Protein AF-A0A6B3IDE9-F1 (afdb_monomer_lite)

Sequence (280 aa):
SKLLLEDFPALPVETRRQICEGLAVLLEAYFTDGLRDATGVKRRVRFGLAQRGAVDELTRAIADETEHGAPPFLLEGDRAFAPYPGFRDAGVGLDDHWYEARETVAGRLAAGTKLESAAWEQNGEDLGLALKLRIGVTGDTSSAVVALAQGAMPKTADKAGARKLPKDALRPKAVGEFTREPAEDGEGTLLSARIPVEPVRAKRGVRVYVDVAGTTYEIPVRTEGLPMPLARRWGRTIPHRVAASPNPKGRLVITTAPLWEPKLGVGARLRRTLSRSKRK

Radius of gyration: 24.74 Å; chains: 1; bounding box: 58×34×86 Å

Foldseek 3Di:
DCCLAQCLLVDDPVVLLVVLVVLLVVCVVPVDPVNLLVDFLLVLLLSLCSNLSVSVLSSQLRVVCVVPNFAFWEDDPLWTFRPRRPQPPVSSPDDRSSGTGNDDCLLVFQVQKAWPDWEWDDDAQWIWIKTKIFTSYDHPFVQKAKDFAADDDDPCCQPSQKDWDDLPDDDDPRAFDWDWAQDPVNRGIIIIGIHIDDQDFGKTFIWIWTRHNNIIMIHFYACVPPDWYDWDWHDDPFIKIWGWDADPSRGTMIGIDGPDDDPPPPVNVVVVVVVVVVPD

Structure (mmCIF, N/CA/C/O backbone):
data_AF-A0A6B3IDE9-F1
#
_entry.id   AF-A0A6B3IDE9-F1
#
loop_
_atom_site.group_PDB
_atom_site.id
_atom_site.type_symbol
_atom_site.label_atom_id
_atom_site.label_alt_id
_atom_site.label_comp_id
_atom_site.label_asym_id
_atom_site.label_entity_id
_atom_site.label_seq_id
_atom_site.pdbx_PDB_ins_code
_atom_site.Cartn_x
_atom_site.Cartn_y
_atom_site.Cartn_z
_atom_site.occupancy
_atom_site.B_iso_or_equiv
_atom_site.auth_seq_id
_atom_site.auth_comp_id
_atom_site.auth_asym_id
_atom_site.auth_atom_id
_atom_site.pdbx_PDB_model_num
ATOM 1 N N . SER A 1 1 ? -19.233 11.968 9.516 1.00 50.12 1 SER A N 1
ATOM 2 C CA . SER A 1 1 ? -19.093 12.602 10.835 1.00 50.12 1 SER A CA 1
ATOM 3 C C . SER A 1 1 ? -17.775 13.354 10.875 1.00 50.12 1 SER A C 1
ATOM 5 O O . SER A 1 1 ? -16.756 12.751 10.558 1.00 50.12 1 SER A O 1
ATOM 7 N N . LYS A 1 2 ? -17.816 14.660 11.168 1.00 56.25 2 LYS A N 1
ATOM 8 C CA . LYS A 1 2 ? -16.636 15.534 11.302 1.00 56.25 2 LYS A CA 1
ATOM 9 C C . LYS A 1 2 ? -15.950 15.394 12.675 1.00 56.25 2 LYS A C 1
ATOM 11 O O . LYS A 1 2 ? -14.842 15.870 12.838 1.00 56.25 2 LYS A O 1
ATOM 16 N N . LEU A 1 3 ? -16.607 14.717 13.624 1.00 55.12 3 LEU A N 1
ATOM 17 C CA . LEU A 1 3 ? -16.226 14.672 15.041 1.00 55.12 3 LEU A CA 1
ATOM 18 C C . LEU A 1 3 ? -15.168 13.614 15.386 1.00 55.12 3 LEU A C 1
ATOM 20 O O . LEU A 1 3 ? -14.505 13.752 16.398 1.00 55.12 3 LEU A O 1
ATOM 24 N N . LEU A 1 4 ? -14.985 12.582 14.554 1.00 68.69 4 LEU A N 1
ATOM 25 C CA . LEU A 1 4 ? -13.931 11.560 14.717 1.00 68.69 4 LEU A CA 1
ATOM 26 C C . LEU A 1 4 ? -12.799 11.756 13.697 1.00 68.69 4 LEU A C 1
ATOM 28 O O . LEU A 1 4 ? -12.312 10.802 13.076 1.00 68.69 4 LEU A O 1
ATOM 32 N N . LEU A 1 5 ? -12.490 13.021 13.426 1.00 73.75 5 LEU A N 1
ATOM 33 C CA . LEU A 1 5 ? -11.438 13.456 12.512 1.00 73.75 5 LEU A CA 1
ATOM 34 C C . LEU A 1 5 ? -10.272 14.044 13.322 1.00 73.75 5 LEU A C 1
ATOM 36 O O . LEU A 1 5 ? -10.134 13.738 14.500 1.00 73.75 5 LEU A O 1
ATOM 40 N N . GLU A 1 6 ? -9.432 14.841 12.676 1.00 78.44 6 GLU A N 1
ATOM 41 C CA . GLU A 1 6 ? -8.124 15.298 13.165 1.00 78.44 6 GLU A CA 1
ATOM 42 C C . GLU A 1 6 ? -8.178 16.085 14.485 1.00 78.44 6 GLU A C 1
ATOM 44 O O . GLU A 1 6 ? -7.242 15.996 15.270 1.00 78.44 6 GLU A O 1
ATOM 49 N N . ASP A 1 7 ? -9.282 16.777 14.782 1.00 85.62 7 ASP A N 1
ATOM 50 C CA . ASP A 1 7 ? -9.389 17.619 15.985 1.00 85.62 7 ASP A CA 1
ATOM 51 C C . ASP A 1 7 ? -9.737 16.837 17.260 1.00 85.62 7 ASP A C 1
ATOM 53 O O . ASP A 1 7 ? -9.583 17.353 18.366 1.00 85.62 7 ASP A O 1
ATOM 57 N N . PHE A 1 8 ? -10.230 15.598 17.139 1.00 89.56 8 PHE A N 1
ATOM 58 C CA . PHE A 1 8 ? -10.700 14.829 18.297 1.00 89.56 8 PHE A CA 1
ATOM 59 C C . PHE A 1 8 ? -9.620 14.653 19.378 1.00 89.56 8 PHE A C 1
ATOM 61 O O . PHE A 1 8 ? -9.932 14.914 20.540 1.00 89.56 8 PHE A O 1
ATOM 68 N N . PRO A 1 9 ? -8.359 14.289 19.051 1.00 91.19 9 PRO A N 1
ATOM 69 C CA . PRO A 1 9 ? -7.284 14.186 20.038 1.00 91.19 9 PRO A CA 1
ATOM 70 C C . PRO A 1 9 ? -6.988 15.482 20.801 1.00 91.19 9 PRO A C 1
ATOM 72 O O . PRO A 1 9 ? -6.506 15.411 21.927 1.00 91.19 9 PRO A O 1
ATOM 75 N N . ALA A 1 10 ? -7.283 16.648 20.217 1.00 91.31 10 ALA A N 1
ATOM 76 C CA . ALA A 1 10 ? -7.036 17.949 20.837 1.00 91.31 10 ALA A CA 1
ATOM 77 C C . ALA A 1 10 ? -8.120 18.357 21.854 1.00 91.31 10 ALA A C 1
ATOM 79 O O . ALA A 1 10 ? -7.953 19.340 22.578 1.00 91.31 10 ALA A O 1
ATOM 80 N N . LEU A 1 11 ? -9.238 17.627 21.922 1.00 92.31 11 LEU A N 1
ATOM 81 C CA . LEU A 1 11 ? -10.320 17.918 22.857 1.00 92.31 11 LEU A CA 1
ATOM 82 C C . LEU A 1 11 ? -9.969 17.482 24.293 1.00 92.31 11 LEU A C 1
ATOM 84 O O . LEU A 1 11 ? -9.305 16.457 24.492 1.00 92.31 11 LEU A O 1
ATOM 88 N N . PRO A 1 12 ? -10.490 18.184 25.320 1.00 94.56 12 PRO A N 1
ATOM 89 C CA . PRO A 1 12 ? -10.386 17.737 26.705 1.00 94.56 12 PRO A CA 1
ATOM 90 C C . PRO A 1 12 ? -10.898 16.302 26.880 1.00 94.56 12 PRO A C 1
ATOM 92 O O . PRO A 1 12 ? -11.842 15.878 26.211 1.00 94.56 12 PRO A O 1
ATOM 95 N N . VAL A 1 13 ? -10.285 15.543 27.793 1.00 93.69 13 VAL A N 1
ATOM 96 C CA . VAL A 1 13 ? -10.613 14.121 28.007 1.00 93.69 13 VAL A CA 1
ATOM 97 C C . VAL A 1 13 ? -12.094 13.894 28.323 1.00 93.69 13 VAL A C 1
ATOM 99 O O . VAL A 1 13 ? -12.706 13.006 27.733 1.00 93.69 13 VAL A O 1
ATOM 102 N N . GLU A 1 14 ? -12.700 14.741 29.157 1.00 95.12 14 GLU A N 1
ATOM 103 C CA . GLU A 1 14 ? -14.126 14.626 29.485 1.00 95.12 14 GLU A CA 1
ATOM 104 C C . GLU A 1 14 ? -15.017 14.893 28.267 1.00 95.12 14 GLU A C 1
ATOM 106 O O . GLU A 1 14 ? -15.986 14.176 28.034 1.00 95.12 14 GLU A O 1
ATOM 111 N N . THR A 1 15 ? -14.648 15.859 27.421 1.00 95.00 15 THR A N 1
ATOM 112 C CA . THR A 1 15 ? -15.358 16.126 26.165 1.00 95.00 15 THR A CA 1
ATOM 113 C C . THR A 1 15 ? -15.271 14.930 25.217 1.00 95.00 15 THR A C 1
ATOM 115 O O . THR A 1 15 ? -16.269 14.551 24.606 1.00 95.00 15 THR A O 1
ATOM 118 N N . ARG A 1 16 ? -14.094 14.297 25.101 1.00 95.12 16 ARG A N 1
ATOM 119 C CA . ARG A 1 16 ? -13.921 13.085 24.284 1.00 95.12 16 ARG A CA 1
ATOM 120 C C . ARG A 1 16 ? -14.801 11.938 24.782 1.00 95.12 16 ARG A C 1
ATOM 122 O O . ARG A 1 16 ? -15.443 11.286 23.962 1.00 95.12 16 ARG A O 1
ATOM 129 N N . ARG A 1 17 ? -14.881 11.732 26.103 1.00 96.00 17 ARG A N 1
ATOM 130 C CA . ARG A 1 17 ? -15.767 10.728 26.722 1.00 96.00 17 ARG A CA 1
ATOM 131 C C . ARG A 1 17 ? -17.235 10.989 26.402 1.00 96.00 17 ARG A C 1
ATOM 133 O O . ARG A 1 17 ? -17.888 10.101 25.867 1.00 96.00 17 ARG A O 1
ATOM 140 N N . GLN A 1 18 ? -17.712 12.217 26.609 1.00 95.75 18 GLN A N 1
ATOM 141 C CA . GLN A 1 18 ? -19.094 12.603 26.294 1.00 95.75 18 GLN A CA 1
ATOM 142 C C . GLN A 1 18 ? -19.440 12.381 24.814 1.00 95.75 18 GLN A C 1
ATOM 144 O O . GLN A 1 18 ? -20.535 11.927 24.482 1.00 95.75 18 GLN A O 1
ATOM 149 N N . ILE A 1 19 ? -18.501 12.670 23.906 1.00 94.38 19 ILE A N 1
ATOM 150 C CA . ILE A 1 19 ? -18.676 12.393 22.476 1.00 94.38 19 ILE A CA 1
ATOM 151 C C . ILE A 1 19 ? -18.791 10.887 22.221 1.00 94.38 19 ILE A C 1
ATOM 153 O O . ILE A 1 19 ? -19.672 10.477 21.466 1.00 94.38 19 ILE A O 1
ATOM 157 N N . CYS A 1 20 ? -17.930 10.063 22.826 1.00 95.69 20 CYS A N 1
ATOM 158 C CA . CYS A 1 20 ? -18.000 8.608 22.684 1.00 95.69 20 CYS A CA 1
ATOM 159 C C . CYS A 1 20 ? -19.313 8.041 23.229 1.00 95.69 20 CYS A C 1
ATOM 161 O O . CYS A 1 20 ? -19.946 7.251 22.538 1.00 95.69 20 CYS A O 1
ATOM 163 N N . GLU A 1 21 ? -19.768 8.492 24.398 1.00 95.75 21 GLU A N 1
ATOM 164 C CA . GLU A 1 21 ? -21.053 8.094 24.986 1.00 95.75 21 GLU A CA 1
ATOM 165 C C . GLU A 1 21 ? -22.228 8.448 24.065 1.00 95.75 21 GLU A C 1
ATOM 167 O O . GLU A 1 21 ? -23.051 7.591 23.736 1.00 95.75 21 GLU A O 1
ATOM 172 N N . GLY A 1 22 ? -22.277 9.688 23.567 1.00 94.75 22 GLY A N 1
ATOM 173 C CA . GLY A 1 22 ? -23.317 10.115 22.629 1.00 94.75 22 GLY A CA 1
ATOM 174 C C . GLY A 1 22 ? -23.286 9.334 21.311 1.00 94.75 22 GLY A C 1
ATOM 175 O O . GLY A 1 22 ? -24.331 8.968 20.773 1.00 94.75 22 GLY A O 1
ATOM 176 N N . LEU A 1 23 ? -22.092 9.034 20.791 1.00 94.44 23 LEU A N 1
ATOM 177 C CA . LEU A 1 23 ? -21.935 8.197 19.603 1.00 94.44 23 LEU A CA 1
ATOM 178 C C . LEU A 1 23 ? -22.350 6.750 19.859 1.00 94.44 23 LEU A C 1
ATOM 180 O O . LEU A 1 23 ? -22.985 6.172 18.985 1.00 94.44 23 LEU A O 1
ATOM 184 N N . ALA A 1 24 ? -22.039 6.178 21.022 1.00 95.12 24 ALA A N 1
ATOM 185 C CA . ALA A 1 24 ? -22.422 4.816 21.373 1.00 95.12 24 ALA A CA 1
ATOM 186 C C . ALA A 1 24 ? -23.946 4.644 21.314 1.00 95.12 24 ALA A C 1
ATOM 188 O O . ALA A 1 24 ? -24.425 3.709 20.679 1.00 95.12 24 ALA A O 1
ATOM 189 N N . VAL A 1 25 ? -24.705 5.606 21.855 1.00 96.06 25 VAL A N 1
ATOM 190 C CA . VAL A 1 25 ? -26.178 5.615 21.780 1.00 96.06 25 VAL A CA 1
ATOM 191 C C . VAL A 1 25 ? -26.673 5.625 20.329 1.00 96.06 25 VAL A C 1
ATOM 193 O O . VAL A 1 25 ? -27.586 4.883 19.971 1.00 96.06 25 VAL A O 1
ATOM 196 N N . LEU A 1 26 ? -26.067 6.447 19.467 1.00 95.38 26 LEU A N 1
ATOM 197 C CA . LEU A 1 26 ? -26.452 6.523 18.054 1.00 95.38 26 LEU A CA 1
ATOM 198 C C . LEU A 1 26 ? -26.070 5.263 17.272 1.00 95.38 26 LEU A C 1
ATOM 200 O O . LEU A 1 26 ? -26.818 4.830 16.396 1.00 95.38 26 LEU A O 1
ATOM 204 N N . LEU A 1 27 ? -24.900 4.695 17.553 1.00 94.75 27 LEU A N 1
ATOM 205 C CA . LEU A 1 27 ? -24.421 3.491 16.889 1.00 94.75 27 LEU A CA 1
ATOM 206 C C . LEU A 1 27 ? -25.282 2.287 17.275 1.00 94.75 27 LEU A C 1
ATOM 208 O O . LEU A 1 27 ? -25.688 1.547 16.387 1.00 94.75 27 LEU A O 1
ATOM 212 N N . GLU A 1 28 ? -25.645 2.154 18.548 1.00 93.88 28 GLU A N 1
ATOM 213 C CA . GLU A 1 28 ? -26.543 1.094 19.013 1.00 93.88 28 GLU A CA 1
ATOM 214 C C . GLU A 1 28 ? -27.921 1.176 18.342 1.00 93.88 28 GLU A C 1
ATOM 216 O O . GLU A 1 28 ? -28.469 0.173 17.892 1.00 93.88 28 GLU A O 1
ATOM 221 N N . ALA A 1 29 ? -28.470 2.386 18.206 1.00 95.06 29 ALA A N 1
ATOM 222 C CA . ALA A 1 29 ? -29.798 2.576 17.630 1.00 95.06 29 ALA A CA 1
ATOM 223 C C . ALA A 1 29 ? -29.845 2.404 16.100 1.00 95.06 29 ALA A C 1
ATOM 225 O O . ALA A 1 29 ? -30.877 2.000 15.562 1.00 95.06 29 ALA A O 1
ATOM 226 N N . TYR A 1 30 ? -28.766 2.744 15.382 1.00 94.19 30 TYR A N 1
ATOM 227 C CA . TYR A 1 30 ? -28.828 2.916 13.924 1.00 94.19 30 TYR A CA 1
ATOM 228 C C . TYR A 1 30 ? -27.737 2.199 13.128 1.00 94.19 30 TYR A C 1
ATOM 230 O O . TYR A 1 30 ? -27.894 2.035 11.917 1.00 94.19 30 TYR A O 1
ATOM 238 N N . PHE A 1 31 ? -26.629 1.774 13.736 1.00 94.38 31 PHE A N 1
ATOM 239 C CA . PHE A 1 31 ? -25.488 1.214 13.010 1.00 94.38 31 PHE A CA 1
ATOM 240 C C . PHE A 1 31 ? -25.598 -0.302 12.840 1.00 94.38 31 PHE A C 1
ATOM 242 O O . PHE A 1 31 ? -24.847 -1.086 13.412 1.00 94.38 31 PHE A O 1
ATOM 249 N N . THR A 1 32 ? -26.556 -0.697 12.003 1.00 93.56 32 THR A N 1
ATOM 250 C CA . THR A 1 32 ? -26.811 -2.099 11.640 1.00 93.56 32 THR A CA 1
ATOM 251 C C . THR A 1 32 ? -25.598 -2.783 11.002 1.00 93.56 32 THR A C 1
ATOM 253 O O . THR A 1 32 ? -24.733 -2.127 10.416 1.00 93.56 32 THR A O 1
ATOM 256 N N . ASP A 1 33 ? -25.579 -4.118 11.014 1.00 90.81 33 ASP A N 1
ATOM 257 C CA . ASP A 1 33 ? -24.520 -4.924 10.390 1.00 90.81 33 ASP A CA 1
ATOM 258 C C . ASP A 1 33 ? -24.291 -4.568 8.911 1.00 90.81 33 ASP A C 1
ATOM 260 O O . ASP A 1 33 ? -23.153 -4.414 8.473 1.00 90.81 33 ASP A O 1
ATOM 264 N N . GLY A 1 34 ? -25.364 -4.342 8.144 1.00 90.75 34 GLY A N 1
ATOM 265 C CA . GLY A 1 34 ? -25.255 -3.941 6.738 1.00 90.75 34 GLY A CA 1
ATOM 266 C C . GLY A 1 34 ? -24.588 -2.572 6.554 1.00 90.75 34 GLY A C 1
ATOM 267 O O . GLY A 1 34 ? -23.769 -2.391 5.649 1.00 90.75 34 GLY A O 1
ATOM 268 N N . LEU A 1 35 ? -24.884 -1.608 7.435 1.00 92.44 35 LEU A N 1
ATOM 269 C CA . LEU A 1 35 ? -24.212 -0.304 7.435 1.00 92.44 35 LEU A CA 1
ATOM 270 C C . LEU A 1 35 ? -22.755 -0.425 7.881 1.00 92.44 35 LEU A C 1
ATOM 272 O O . LEU A 1 35 ? -21.883 0.239 7.311 1.00 92.44 35 LEU A O 1
ATOM 276 N N . ARG A 1 36 ? -22.475 -1.287 8.860 1.00 91.44 36 ARG A N 1
ATOM 277 C CA . ARG A 1 36 ? -21.120 -1.587 9.320 1.00 91.44 36 ARG A CA 1
ATOM 278 C C . ARG A 1 36 ? -20.263 -2.171 8.203 1.00 91.44 36 ARG A C 1
ATOM 280 O O . ARG A 1 36 ? -19.132 -1.723 8.008 1.00 91.44 36 ARG A O 1
ATOM 287 N N . ASP A 1 37 ? -20.807 -3.090 7.422 1.00 88.69 37 ASP A N 1
ATOM 288 C CA . ASP A 1 37 ? -20.084 -3.768 6.344 1.00 88.69 37 ASP A CA 1
ATOM 289 C C . ASP A 1 37 ? -19.849 -2.856 5.135 1.00 88.69 37 ASP A C 1
ATOM 291 O O . ASP A 1 37 ? -18.782 -2.900 4.520 1.00 88.69 37 ASP A O 1
ATOM 295 N N . ALA A 1 38 ? -20.799 -1.965 4.838 1.00 90.12 38 ALA A N 1
ATOM 296 C CA . ALA A 1 38 ? -20.648 -0.941 3.805 1.00 90.12 38 ALA A CA 1
ATOM 297 C C . ALA A 1 38 ? -19.718 0.217 4.224 1.00 90.12 38 ALA A C 1
ATOM 299 O O . ALA A 1 38 ? -19.262 0.998 3.383 1.00 90.12 38 ALA A O 1
ATOM 300 N N . THR A 1 39 ? -19.432 0.353 5.521 1.00 92.56 39 THR A N 1
ATOM 301 C CA . THR A 1 39 ? -18.544 1.389 6.049 1.00 92.56 39 THR A CA 1
ATOM 302 C C . THR A 1 39 ? -17.088 0.964 5.890 1.00 92.56 39 THR A C 1
ATOM 304 O O . THR A 1 39 ? -16.697 -0.116 6.310 1.00 92.56 39 THR A O 1
ATOM 307 N N . GLY A 1 40 ? -16.246 1.821 5.309 1.00 92.50 40 GLY A N 1
ATOM 308 C CA . GLY A 1 40 ? -14.812 1.528 5.193 1.00 92.50 40 GLY A CA 1
ATOM 309 C C . GLY A 1 40 ? -14.134 1.340 6.556 1.00 92.50 40 GLY A C 1
ATOM 310 O O . GLY A 1 40 ? -14.508 1.995 7.538 1.00 92.50 40 GLY A O 1
ATOM 311 N N . VAL A 1 41 ? -13.102 0.496 6.597 1.00 95.25 41 VAL A N 1
ATOM 312 C CA . VAL A 1 41 ? -12.449 -0.006 7.815 1.00 95.25 41 VAL A CA 1
ATOM 313 C C . VAL A 1 41 ? -12.041 1.107 8.776 1.00 95.25 41 VAL A C 1
ATOM 315 O O . VAL A 1 41 ? -12.334 1.032 9.963 1.00 95.25 41 VAL A O 1
ATOM 318 N N . LYS A 1 42 ? -11.487 2.213 8.261 1.00 93.81 42 LYS A N 1
ATOM 319 C CA . LYS A 1 42 ? -11.098 3.388 9.062 1.00 93.81 42 LYS A CA 1
ATOM 320 C C . LYS A 1 42 ? -12.246 3.901 9.934 1.00 93.81 42 LYS A C 1
ATOM 322 O O . LYS A 1 42 ? -12.074 4.158 11.120 1.00 93.81 42 LYS A O 1
ATOM 327 N N . ARG A 1 43 ? -13.420 4.116 9.333 1.00 94.00 43 ARG A N 1
ATOM 328 C CA . ARG A 1 43 ? -14.578 4.666 10.055 1.00 94.00 43 ARG A CA 1
ATOM 329 C C . ARG A 1 43 ? -15.202 3.613 10.952 1.00 94.00 43 ARG A C 1
ATOM 331 O O . ARG A 1 43 ? -15.578 3.945 12.068 1.00 94.00 43 ARG A O 1
ATOM 338 N N . ARG A 1 44 ? -15.279 2.371 10.468 1.00 95.69 44 ARG A N 1
ATOM 339 C CA . ARG A 1 44 ? -15.818 1.250 11.231 1.00 95.69 44 ARG A CA 1
ATOM 340 C C . ARG A 1 44 ? -15.044 1.065 12.534 1.00 95.69 44 ARG A C 1
ATOM 342 O O . ARG A 1 44 ? -15.670 1.110 13.582 1.00 95.69 44 ARG A O 1
ATOM 349 N N . VAL A 1 45 ? -13.714 0.975 12.487 1.00 96.25 45 VAL A N 1
ATOM 350 C CA . VAL A 1 45 ? -12.882 0.863 13.696 1.00 96.25 45 VAL A CA 1
ATOM 351 C C . VAL A 1 45 ? -13.137 2.026 14.651 1.00 96.25 45 VAL A C 1
ATOM 353 O O . VAL A 1 45 ? -13.422 1.797 15.819 1.00 96.25 45 VAL A O 1
ATOM 356 N N . ARG A 1 46 ? -13.122 3.275 14.166 1.00 96.38 46 ARG A N 1
ATOM 357 C CA . ARG A 1 46 ? -13.374 4.446 15.026 1.00 96.38 46 ARG A CA 1
ATOM 358 C C . ARG A 1 46 ? -14.748 4.412 15.697 1.00 96.38 46 ARG A C 1
ATOM 360 O O . ARG A 1 46 ? -14.865 4.817 16.847 1.00 96.38 46 ARG A O 1
ATOM 367 N N . PHE A 1 47 ? -15.773 3.930 14.997 1.00 95.75 47 PHE A N 1
ATOM 368 C CA . PHE A 1 47 ? -17.100 3.728 15.577 1.00 95.75 47 PHE A CA 1
ATOM 369 C C . PHE A 1 47 ? -17.110 2.609 16.614 1.00 95.75 47 PHE A C 1
ATOM 371 O O . PHE A 1 47 ? -17.660 2.819 17.687 1.00 95.75 47 PHE A O 1
ATOM 378 N N . GLY A 1 48 ? -16.456 1.478 16.347 1.00 95.81 48 GLY A N 1
ATOM 379 C CA . GLY A 1 48 ? -16.321 0.400 17.327 1.00 95.81 48 GLY A CA 1
ATOM 380 C C . GLY A 1 48 ? -15.614 0.869 18.600 1.00 95.81 48 GLY A C 1
ATOM 381 O O . GLY A 1 48 ? -16.102 0.626 19.700 1.00 95.81 48 GLY A O 1
ATOM 382 N N . LEU A 1 49 ? -14.508 1.609 18.464 1.00 96.81 49 LEU A N 1
ATOM 383 C CA . LEU A 1 49 ? -13.760 2.147 19.605 1.00 96.81 49 LEU A CA 1
ATOM 384 C C . LEU A 1 49 ? -14.606 3.141 20.411 1.00 96.81 49 LEU A C 1
ATOM 386 O O . LEU A 1 49 ? -14.656 3.056 21.635 1.00 96.81 49 LEU A O 1
ATOM 390 N N . ALA A 1 50 ? -15.334 4.035 19.732 1.00 95.75 50 ALA A N 1
ATOM 391 C CA . ALA A 1 50 ? -16.267 4.948 20.390 1.00 95.75 50 ALA A CA 1
ATOM 392 C C . ALA A 1 50 ? -17.396 4.195 21.118 1.00 95.75 50 ALA A C 1
ATOM 394 O O . ALA A 1 50 ? -17.684 4.507 22.269 1.00 95.75 50 ALA A O 1
ATOM 395 N N . GLN A 1 51 ? -17.989 3.176 20.483 1.00 95.00 51 GLN A N 1
ATOM 396 C CA . GLN A 1 51 ? -19.060 2.356 21.061 1.00 95.00 51 GLN A CA 1
ATOM 397 C C . GLN A 1 51 ? -18.600 1.603 22.316 1.00 95.00 51 GLN A C 1
ATOM 399 O O . GLN A 1 51 ? -19.367 1.464 23.263 1.00 95.00 51 GLN A O 1
ATOM 404 N N . ARG A 1 52 ? -17.344 1.141 22.346 1.00 95.62 52 ARG A N 1
ATOM 405 C CA . ARG A 1 52 ? -16.738 0.473 23.509 1.00 95.62 52 ARG A CA 1
ATOM 406 C C . ARG A 1 52 ? -16.256 1.434 24.598 1.00 95.62 52 ARG A C 1
ATOM 408 O O . ARG A 1 52 ? -15.793 0.972 25.633 1.00 95.62 52 ARG A O 1
ATOM 415 N N . GLY A 1 53 ? -16.328 2.748 24.379 1.00 94.88 53 GLY A N 1
ATOM 416 C CA . GLY A 1 53 ? -15.747 3.730 25.298 1.00 94.88 53 GLY A CA 1
ATOM 417 C C . GLY A 1 53 ? -14.212 3.699 25.340 1.00 94.88 53 GLY A C 1
ATOM 418 O O . GLY A 1 53 ? -13.618 4.246 26.266 1.00 94.88 53 GLY A O 1
ATOM 419 N N . ALA A 1 54 ? -13.562 3.103 24.335 1.00 96.38 54 ALA A N 1
ATOM 420 C CA . ALA A 1 54 ? -12.108 2.993 24.201 1.00 96.38 54 ALA A CA 1
ATOM 421 C C . ALA A 1 54 ? -11.505 4.322 23.698 1.00 96.38 54 ALA A C 1
ATOM 423 O O . ALA A 1 54 ? -11.060 4.456 22.553 1.00 96.38 54 ALA A O 1
ATOM 424 N N . VAL A 1 55 ? -11.593 5.363 24.535 1.00 96.25 55 VAL A N 1
ATOM 425 C CA . VAL A 1 55 ? -11.237 6.753 24.188 1.00 96.25 55 VAL A CA 1
ATOM 426 C C . VAL A 1 55 ? -9.749 6.903 23.871 1.00 96.25 55 VAL A C 1
ATOM 428 O O . VAL A 1 55 ? -9.392 7.653 22.955 1.00 96.25 55 VAL A O 1
ATOM 431 N N . ASP A 1 56 ? -8.887 6.193 24.593 1.00 96.12 56 ASP A N 1
ATOM 432 C CA . ASP A 1 56 ? -7.438 6.285 24.420 1.00 96.12 56 ASP A CA 1
ATOM 433 C C . ASP A 1 56 ? -7.003 5.624 23.106 1.00 96.12 56 ASP A C 1
ATOM 435 O O . ASP A 1 56 ? -6.262 6.220 22.324 1.00 96.12 56 ASP A O 1
ATOM 439 N N . GLU A 1 57 ? -7.538 4.448 22.784 1.00 97.44 57 GLU A N 1
ATOM 440 C CA . GLU A 1 57 ? -7.327 3.760 21.507 1.00 97.44 57 GLU A CA 1
ATOM 441 C C . GLU A 1 57 ? -7.859 4.580 20.339 1.00 97.44 57 GLU A C 1
ATOM 443 O O . GLU A 1 57 ? -7.186 4.702 19.320 1.00 97.44 57 GLU A O 1
ATOM 448 N N . LEU A 1 58 ? -9.048 5.174 20.475 1.00 96.94 58 LEU A N 1
ATOM 449 C CA . LEU A 1 58 ? -9.617 6.041 19.445 1.00 96.94 58 LEU A CA 1
ATOM 450 C C . LEU A 1 58 ? -8.735 7.268 19.200 1.00 96.94 58 LEU A C 1
ATOM 452 O O . LEU A 1 58 ? -8.519 7.656 18.052 1.00 96.94 58 LEU A O 1
ATOM 456 N N . THR A 1 59 ? -8.216 7.861 20.274 1.00 96.44 59 THR A N 1
ATOM 457 C CA . THR A 1 59 ? -7.291 8.993 20.200 1.00 96.44 59 THR A CA 1
ATOM 458 C C . THR A 1 59 ? -6.018 8.596 19.463 1.00 96.44 59 THR A C 1
ATOM 460 O O . THR A 1 59 ? -5.661 9.268 18.496 1.00 96.44 59 THR A O 1
ATOM 463 N N . ARG A 1 60 ? -5.382 7.485 19.860 1.00 96.12 60 ARG A N 1
ATOM 464 C CA . ARG A 1 60 ? -4.190 6.945 19.189 1.00 96.12 60 ARG A CA 1
ATOM 465 C C . ARG A 1 60 ? -4.468 6.632 17.721 1.00 96.12 60 ARG A C 1
ATOM 467 O O . ARG A 1 60 ? -3.773 7.117 16.847 1.00 96.12 60 ARG A O 1
ATOM 474 N N . ALA A 1 61 ? -5.578 5.963 17.413 1.00 95.81 61 ALA A N 1
ATOM 475 C CA . ALA A 1 61 ? -5.950 5.613 16.040 1.00 95.81 61 ALA A CA 1
ATOM 476 C C . ALA A 1 61 ? -6.165 6.833 15.123 1.00 95.81 61 ALA A C 1
ATOM 478 O O . ALA A 1 61 ? -6.126 6.710 13.894 1.00 95.81 61 ALA A O 1
ATOM 479 N N . ILE A 1 62 ? -6.472 8.001 15.691 1.00 94.88 62 ILE A N 1
ATOM 480 C CA . ILE A 1 62 ? -6.561 9.262 14.951 1.00 94.88 62 ILE A CA 1
ATOM 481 C C . ILE A 1 62 ? -5.192 9.934 14.866 1.00 94.88 62 ILE A C 1
ATOM 483 O O . ILE A 1 62 ? -4.821 10.354 13.772 1.00 94.88 62 ILE A O 1
ATOM 487 N N . ALA A 1 63 ? -4.464 10.030 15.978 1.00 93.69 63 ALA A N 1
ATOM 488 C CA . ALA A 1 63 ? -3.140 10.641 16.033 1.00 93.69 63 ALA A CA 1
ATOM 489 C C . ALA A 1 63 ? -2.138 9.900 15.132 1.00 93.69 63 ALA A C 1
ATOM 491 O O . ALA A 1 63 ? -1.627 10.508 14.194 1.00 93.69 63 ALA A O 1
ATOM 492 N N . ASP A 1 64 ? -1.977 8.587 15.317 1.00 92.56 64 ASP A N 1
ATOM 493 C CA . ASP A 1 64 ? -1.058 7.737 14.551 1.00 92.56 64 ASP A CA 1
ATOM 494 C C . ASP A 1 64 ? -1.359 7.827 13.050 1.00 92.56 64 ASP A C 1
ATOM 496 O O . ASP A 1 64 ? -0.464 7.963 12.223 1.00 92.56 64 ASP A O 1
ATOM 500 N N . GLU A 1 65 ? -2.645 7.820 12.676 1.00 92.62 65 GLU A N 1
ATOM 501 C CA . GLU A 1 65 ? -3.027 7.941 11.270 1.00 92.62 65 GLU A CA 1
ATOM 502 C C . GLU A 1 65 ? -2.760 9.340 10.697 1.00 92.62 65 GLU A C 1
ATOM 504 O O . GLU A 1 65 ? -2.494 9.479 9.504 1.00 92.62 65 GLU A O 1
ATOM 509 N N . THR A 1 66 ? -2.861 10.380 11.520 1.00 91.56 66 THR A N 1
ATOM 510 C CA . THR A 1 66 ? -2.589 11.760 11.100 1.00 91.56 66 THR A CA 1
ATOM 511 C C . THR A 1 66 ? -1.090 11.976 10.905 1.00 91.56 66 THR A C 1
ATOM 513 O O . THR A 1 66 ? -0.691 12.657 9.963 1.00 91.56 66 THR A O 1
ATOM 516 N N . GLU A 1 67 ? -0.268 11.365 11.760 1.00 91.06 67 GLU A N 1
ATOM 517 C CA . GLU A 1 67 ? 1.190 11.473 11.724 1.00 91.06 67 GLU A CA 1
ATOM 518 C C . GLU A 1 67 ? 1.825 10.570 10.654 1.00 91.06 67 GLU A C 1
ATOM 520 O O . GLU A 1 67 ? 2.636 11.031 9.850 1.00 91.06 67 GLU A O 1
ATOM 525 N N . HIS A 1 68 ? 1.423 9.298 10.598 1.00 89.44 68 HIS A N 1
ATOM 526 C CA . HIS A 1 68 ? 2.081 8.264 9.788 1.00 89.44 68 HIS A CA 1
ATOM 527 C C . HIS A 1 68 ? 1.237 7.782 8.598 1.00 89.44 68 HIS A C 1
ATOM 529 O O . HIS A 1 68 ? 1.734 7.114 7.689 1.00 89.44 68 HIS A O 1
ATOM 535 N N . GLY A 1 69 ? -0.043 8.157 8.543 1.00 91.44 69 GLY A N 1
ATOM 536 C CA . GLY A 1 69 ? -1.002 7.598 7.596 1.00 91.44 69 GLY A CA 1
ATOM 537 C C . GLY A 1 69 ? -1.641 6.302 8.102 1.00 91.44 69 GLY A C 1
ATOM 538 O O . GLY A 1 69 ? -1.413 5.839 9.213 1.00 91.44 69 GLY A O 1
ATOM 539 N N . ALA A 1 70 ? -2.516 5.709 7.288 1.00 92.81 70 ALA A N 1
ATOM 540 C CA . ALA A 1 70 ? -3.225 4.497 7.700 1.00 92.81 70 ALA A CA 1
ATOM 541 C C . ALA A 1 70 ? -2.265 3.303 7.861 1.00 92.81 70 ALA A C 1
ATOM 543 O O . ALA A 1 70 ? -1.379 3.150 7.016 1.00 92.81 70 ALA A O 1
ATOM 544 N N . PRO A 1 71 ? -2.491 2.419 8.855 1.00 95.00 71 PRO A N 1
ATOM 545 C CA . PRO A 1 71 ? -1.609 1.286 9.101 1.00 95.00 71 PRO A CA 1
ATOM 546 C C . PRO A 1 71 ? -1.547 0.351 7.881 1.00 95.00 71 PRO A C 1
ATOM 548 O O . PRO A 1 71 ? -2.529 0.265 7.118 1.00 95.00 71 PRO A O 1
ATOM 551 N N . PRO A 1 72 ? -0.422 -0.367 7.691 1.00 96.00 72 PRO A N 1
ATOM 552 C CA . PRO A 1 72 ? -0.301 -1.377 6.646 1.00 96.00 72 PRO A CA 1
ATOM 553 C C . PRO A 1 72 ? -1.350 -2.476 6.840 1.00 96.00 72 PRO A C 1
ATOM 555 O O . PRO A 1 72 ? -1.804 -2.723 7.955 1.00 96.00 72 PRO A O 1
ATOM 558 N N . PHE A 1 73 ? -1.747 -3.158 5.766 1.00 97.94 73 PHE A N 1
ATOM 559 C CA . PHE A 1 73 ? -2.652 -4.298 5.917 1.00 97.94 73 PHE A CA 1
ATOM 560 C C . PHE A 1 73 ? -1.907 -5.534 6.408 1.00 97.94 73 PHE A C 1
ATOM 562 O O . PHE A 1 73 ? -0.947 -5.958 5.773 1.00 97.94 73 PHE A O 1
ATOM 569 N N . LEU A 1 74 ? -2.406 -6.156 7.468 1.00 97.75 74 LEU A N 1
ATOM 570 C CA . LEU A 1 74 ? -1.995 -7.487 7.891 1.00 97.75 74 LEU A CA 1
ATOM 571 C C . LEU A 1 74 ? -2.739 -8.533 7.054 1.00 97.75 74 LEU A C 1
ATOM 573 O O . LEU A 1 74 ? -3.970 -8.586 7.088 1.00 97.75 74 LEU A O 1
ATOM 577 N N . LEU A 1 75 ? -2.001 -9.340 6.293 1.00 97.81 75 LEU A N 1
ATOM 578 C CA . LEU A 1 75 ? -2.540 -10.413 5.462 1.00 97.81 75 LEU A CA 1
ATOM 579 C C . LEU A 1 75 ? -2.485 -11.744 6.212 1.00 97.81 75 LEU A C 1
ATOM 581 O O . LEU A 1 75 ? -1.411 -12.198 6.610 1.00 97.81 75 LEU A O 1
ATOM 585 N N . GLU A 1 76 ? -3.644 -12.379 6.357 1.00 95.62 76 GLU A N 1
ATOM 586 C CA . GLU A 1 76 ? -3.792 -13.700 6.969 1.00 95.62 76 GLU A CA 1
ATOM 587 C C . GLU A 1 76 ? -4.723 -14.545 6.091 1.00 95.62 76 GLU A C 1
ATOM 589 O O . GLU A 1 76 ? -5.945 -14.372 6.092 1.00 95.62 76 GLU A O 1
ATOM 594 N N . GLY A 1 77 ? -4.136 -15.448 5.301 1.00 91.00 77 GLY A N 1
ATOM 595 C CA . GLY A 1 77 ? -4.875 -16.237 4.319 1.00 91.00 77 GLY A CA 1
ATOM 596 C C . GLY A 1 77 ? -5.498 -15.355 3.234 1.00 91.00 77 GLY A C 1
ATOM 597 O O . GLY A 1 77 ? -4.815 -14.572 2.577 1.00 91.00 77 GLY A O 1
ATOM 598 N N . ASP A 1 78 ? -6.806 -15.479 3.029 1.00 89.75 78 ASP A N 1
ATOM 599 C CA . ASP A 1 78 ? -7.558 -14.676 2.062 1.00 89.75 78 ASP A CA 1
ATOM 600 C C . ASP A 1 78 ? -8.079 -13.350 2.639 1.00 89.75 78 ASP A C 1
ATOM 602 O O . ASP A 1 78 ? -8.650 -12.545 1.895 1.00 89.75 78 ASP A O 1
ATOM 606 N N . ARG A 1 79 ? -7.851 -13.095 3.932 1.00 95.81 79 ARG A N 1
ATOM 607 C CA . ARG A 1 79 ? -8.334 -11.918 4.660 1.00 95.81 79 ARG A CA 1
ATOM 608 C C . ARG A 1 79 ? -7.237 -10.873 4.812 1.00 95.81 79 ARG A C 1
ATOM 610 O O . ARG A 1 79 ? -6.042 -11.163 4.790 1.00 95.81 79 ARG A O 1
ATOM 617 N N . ALA A 1 80 ? -7.666 -9.626 4.962 1.00 97.56 80 ALA A N 1
ATOM 618 C CA . ALA A 1 80 ? -6.779 -8.502 5.213 1.00 97.56 80 ALA A CA 1
ATOM 619 C C . ALA A 1 80 ? -7.343 -7.647 6.343 1.00 97.56 80 ALA A C 1
ATOM 621 O O . ALA A 1 80 ? -8.511 -7.266 6.297 1.00 97.56 80 ALA A O 1
ATOM 622 N N . PHE A 1 81 ? -6.513 -7.302 7.320 1.00 98.06 81 PHE A N 1
ATOM 623 C CA . PHE A 1 81 ? -6.890 -6.481 8.468 1.00 98.06 81 PHE A CA 1
ATOM 624 C C . PHE A 1 81 ? -6.119 -5.168 8.459 1.00 98.06 81 PHE A C 1
ATOM 626 O O . PHE A 1 81 ? -4.963 -5.126 8.055 1.00 98.06 81 PHE A O 1
ATOM 633 N N . ALA A 1 82 ? -6.748 -4.083 8.896 1.00 97.12 82 ALA A N 1
ATOM 634 C CA . ALA A 1 82 ? -6.068 -2.832 9.196 1.00 97.12 82 ALA A CA 1
ATOM 635 C C . ALA A 1 82 ? -5.844 -2.773 10.715 1.00 97.12 82 ALA A C 1
ATOM 637 O O . ALA A 1 82 ? -6.805 -2.462 11.419 1.00 97.12 82 ALA A O 1
ATOM 638 N N . PRO A 1 83 ? -4.636 -3.070 11.227 1.00 96.19 83 PRO A N 1
ATOM 639 C CA . PRO A 1 83 ? -4.348 -3.201 12.653 1.00 96.19 83 PRO A CA 1
ATOM 640 C C . PRO A 1 83 ? -4.236 -1.823 13.322 1.00 96.19 83 PRO A C 1
ATOM 642 O O . PRO A 1 83 ? -3.183 -1.415 13.798 1.00 96.19 83 PRO A O 1
ATOM 645 N N . TYR A 1 84 ? -5.330 -1.065 13.316 1.00 96.94 84 TYR A N 1
ATOM 646 C CA . TYR A 1 84 ? -5.456 0.142 14.127 1.00 96.94 84 TYR A CA 1
ATOM 647 C C . TYR A 1 84 ? -5.375 -0.210 15.623 1.00 96.94 84 TYR A C 1
ATOM 649 O O . TYR A 1 84 ? -5.662 -1.353 15.996 1.00 96.94 84 TYR A O 1
ATOM 657 N N . PRO A 1 85 ? -5.069 0.769 16.494 1.00 96.94 85 PRO A N 1
ATOM 658 C CA . PRO A 1 85 ? -5.116 0.584 17.941 1.00 96.94 85 PRO A CA 1
ATOM 659 C C . PRO A 1 85 ? -6.378 -0.154 18.426 1.00 96.94 85 PRO A C 1
ATOM 661 O O . PRO A 1 85 ? -7.492 0.084 17.946 1.00 96.94 85 PRO A O 1
ATOM 664 N N . GLY A 1 86 ? -6.175 -1.096 19.350 1.00 96.00 86 GLY A N 1
ATOM 665 C CA . GLY A 1 86 ? -7.207 -1.996 19.875 1.00 96.00 86 GLY A CA 1
ATOM 666 C C . GLY A 1 86 ? -7.435 -3.287 19.076 1.00 96.00 86 GLY A C 1
ATOM 667 O O . GLY A 1 86 ? -8.237 -4.119 19.496 1.00 96.00 86 GLY A O 1
ATOM 668 N N . PHE A 1 87 ? -6.749 -3.490 17.943 1.00 97.69 87 PHE A N 1
ATOM 669 C CA . PHE A 1 87 ? -6.849 -4.740 17.184 1.00 97.69 87 PHE A CA 1
ATOM 670 C C . PHE A 1 87 ? -6.419 -5.940 18.039 1.00 97.69 87 PHE A C 1
ATOM 672 O O . PHE A 1 87 ? -5.278 -5.998 18.494 1.00 97.69 87 PHE A O 1
ATOM 679 N N . ARG A 1 88 ? -7.344 -6.891 18.244 1.00 96.81 88 ARG A N 1
ATOM 680 C CA . ARG A 1 88 ? -7.176 -8.088 19.095 1.00 96.81 88 ARG A CA 1
ATOM 681 C C . ARG A 1 88 ? -6.798 -7.792 20.552 1.00 96.81 88 ARG A C 1
ATOM 683 O O . ARG A 1 88 ? -6.284 -8.665 21.248 1.00 96.81 88 ARG A O 1
ATOM 690 N N . ASP A 1 89 ? -7.089 -6.586 21.031 1.00 97.00 89 ASP A N 1
ATOM 691 C CA . ASP A 1 89 ? -6.933 -6.238 22.438 1.00 97.00 89 ASP A CA 1
ATOM 692 C C . ASP A 1 89 ? -8.169 -6.695 23.229 1.00 97.00 89 ASP A C 1
ATOM 694 O O . ASP A 1 89 ? -9.287 -6.214 23.015 1.00 97.00 89 ASP A O 1
ATOM 698 N N . ALA A 1 90 ? -7.965 -7.628 24.162 1.00 94.62 90 ALA A N 1
ATOM 699 C CA . ALA A 1 90 ? -9.027 -8.147 25.019 1.00 94.62 90 ALA A CA 1
ATOM 700 C C . ALA A 1 90 ? -9.664 -7.061 25.907 1.00 94.62 90 ALA A C 1
ATOM 702 O O . ALA A 1 90 ? -10.839 -7.180 26.247 1.00 94.62 90 ALA A O 1
ATOM 703 N N . GLY A 1 91 ? -8.924 -6.000 26.254 1.00 94.00 91 GLY A N 1
ATOM 704 C CA . GLY A 1 91 ? -9.443 -4.859 27.011 1.00 94.00 91 GLY A CA 1
ATOM 705 C C . GLY A 1 91 ? -10.409 -3.987 26.204 1.00 94.00 91 GLY A C 1
ATOM 706 O O . GLY A 1 91 ? -11.311 -3.381 26.775 1.00 94.00 91 GLY A O 1
ATOM 707 N N . VAL A 1 92 ? -10.264 -3.965 24.876 1.00 95.94 92 VAL A N 1
ATOM 708 C CA . VAL A 1 92 ? -11.147 -3.228 23.956 1.00 95.94 92 VAL A CA 1
ATOM 709 C C . VAL A 1 92 ? -12.351 -4.080 23.549 1.00 95.94 92 VAL A C 1
ATOM 711 O O . VAL A 1 92 ? -13.467 -3.572 23.418 1.00 95.94 92 VAL A O 1
ATOM 714 N N . GLY A 1 93 ? -12.140 -5.384 23.340 1.00 94.56 93 GLY A N 1
ATOM 715 C CA . GLY A 1 93 ? -13.214 -6.343 23.068 1.00 94.56 93 GLY A CA 1
ATOM 716 C C . GLY A 1 93 ? -13.944 -6.109 21.738 1.00 94.56 93 GLY A C 1
ATOM 717 O O . GLY A 1 93 ? -15.158 -6.324 21.644 1.00 94.56 93 GLY A O 1
ATOM 718 N N . LEU A 1 94 ? -13.241 -5.610 20.716 1.00 95.62 94 LEU A N 1
ATOM 719 C CA . LEU A 1 94 ? -13.751 -5.534 19.345 1.00 95.62 94 LEU A CA 1
ATOM 720 C C . LEU A 1 94 ? -13.299 -6.749 18.537 1.00 95.62 94 LEU A C 1
ATOM 722 O O . LEU A 1 94 ? -12.111 -7.059 18.484 1.00 95.62 94 LEU A O 1
ATOM 726 N N . ASP A 1 95 ? -14.245 -7.382 17.850 1.00 95.12 95 ASP A N 1
ATOM 727 C CA . ASP A 1 95 ? -13.952 -8.512 16.971 1.00 95.12 95 ASP A CA 1
ATOM 728 C C . ASP A 1 95 ? -13.153 -8.087 15.728 1.00 95.12 95 ASP A C 1
ATOM 730 O O . ASP A 1 95 ? -13.310 -6.978 15.207 1.00 95.12 95 ASP A O 1
ATOM 734 N N . ASP A 1 96 ? -12.387 -9.024 15.162 1.00 96.00 96 ASP A N 1
ATOM 735 C CA . ASP A 1 96 ? -11.602 -8.842 13.931 1.00 96.00 96 ASP A CA 1
ATOM 736 C C . ASP A 1 96 ? -12.419 -8.268 12.757 1.00 96.00 96 ASP A C 1
ATOM 738 O O . ASP A 1 96 ? -11.885 -7.554 11.907 1.00 96.00 96 ASP A O 1
ATOM 742 N N . HIS A 1 97 ? -13.731 -8.532 12.714 1.00 94.12 97 HIS A N 1
ATOM 743 C CA . HIS A 1 97 ? -14.648 -8.013 11.691 1.00 94.12 97 HIS A CA 1
ATOM 744 C C . HIS A 1 97 ? -14.654 -6.477 11.612 1.00 94.12 97 HIS A C 1
ATOM 746 O O . HIS A 1 97 ? -14.831 -5.906 10.534 1.00 94.12 97 HIS A O 1
ATOM 752 N N . TRP A 1 98 ? -14.402 -5.787 12.729 1.00 96.25 98 TRP A N 1
ATOM 753 C CA . TRP A 1 98 ? -14.281 -4.328 12.757 1.00 96.25 98 TRP A CA 1
ATOM 754 C C . TRP A 1 98 ? -13.051 -3.833 11.991 1.00 96.25 98 TRP A C 1
ATOM 756 O O . TRP A 1 98 ? -13.121 -2.795 11.326 1.00 96.25 98 TRP A O 1
ATOM 766 N N . TYR A 1 99 ? -11.974 -4.613 12.016 1.00 97.62 99 TYR A N 1
ATOM 767 C CA . TYR A 1 99 ? -10.667 -4.295 11.446 1.00 97.62 99 TYR A CA 1
ATOM 768 C C . TYR A 1 99 ? -10.444 -4.898 10.054 1.00 97.62 99 TYR A C 1
ATOM 770 O O . TYR A 1 99 ? -9.478 -4.550 9.379 1.00 97.62 99 TYR A O 1
ATOM 778 N N . GLU A 1 100 ? -11.324 -5.779 9.587 1.00 97.19 100 GLU A N 1
ATOM 779 C CA . GLU A 1 100 ? -11.192 -6.445 8.292 1.00 97.19 100 GLU A CA 1
ATOM 780 C C . GLU A 1 100 ? -11.472 -5.496 7.121 1.00 97.19 100 GLU A C 1
ATOM 782 O O . GLU A 1 100 ? -12.491 -4.816 7.092 1.00 97.19 100 GLU A O 1
ATOM 787 N N . ALA A 1 101 ? -10.603 -5.458 6.116 1.00 95.25 101 ALA A N 1
ATOM 788 C CA . ALA A 1 101 ? -10.803 -4.680 4.903 1.00 95.25 101 ALA A CA 1
ATOM 789 C C . ALA A 1 101 ? -11.805 -5.372 3.967 1.00 95.25 101 ALA A C 1
ATOM 791 O O . ALA A 1 101 ? -11.561 -6.475 3.480 1.00 95.25 101 ALA A O 1
ATOM 792 N N . ARG A 1 102 ? -12.924 -4.701 3.684 1.00 90.88 102 ARG A N 1
ATOM 793 C CA . ARG A 1 102 ? -14.018 -5.228 2.836 1.00 90.88 102 ARG A CA 1
ATOM 794 C C . ARG A 1 102 ? -14.330 -4.320 1.650 1.00 90.88 102 ARG A C 1
ATOM 796 O O . ARG A 1 102 ? -14.941 -4.728 0.665 1.00 90.88 102 ARG A O 1
ATOM 803 N N . GLU A 1 103 ? -13.881 -3.077 1.730 1.00 91.38 103 GLU A N 1
ATOM 804 C CA . GLU A 1 103 ? -13.914 -2.099 0.662 1.00 91.38 103 GLU A CA 1
ATOM 805 C C . GLU A 1 103 ? -12.771 -2.295 -0.350 1.00 91.38 103 GLU A C 1
ATOM 807 O O . GLU A 1 103 ? -11.859 -3.103 -0.183 1.00 91.38 103 GLU A O 1
ATOM 812 N N . THR A 1 104 ? -12.775 -1.489 -1.414 1.00 90.75 104 THR A N 1
ATOM 813 C CA . THR A 1 104 ? -11.586 -1.364 -2.266 1.00 90.75 104 THR A CA 1
ATOM 814 C C . THR A 1 104 ? -10.445 -0.689 -1.507 1.00 90.75 104 THR A C 1
ATOM 816 O O . THR A 1 104 ? -10.592 0.418 -0.991 1.00 90.75 104 THR A O 1
ATOM 819 N N . VAL A 1 105 ? -9.276 -1.327 -1.507 1.00 95.00 105 VAL A N 1
ATOM 820 C CA . VAL A 1 105 ? -8.094 -0.852 -0.771 1.00 95.00 105 VAL A CA 1
ATOM 821 C C . VAL A 1 105 ? -7.024 -0.221 -1.666 1.00 95.00 105 VAL A C 1
ATOM 823 O O . VAL A 1 105 ? -5.951 0.148 -1.193 1.00 95.00 105 VAL A O 1
ATOM 826 N N . ALA A 1 106 ? -7.320 -0.036 -2.958 1.00 95.88 106 ALA A N 1
ATOM 827 C CA . ALA A 1 106 ? -6.366 0.451 -3.958 1.00 95.88 106 ALA A CA 1
ATOM 828 C C . ALA A 1 106 ? -5.652 1.751 -3.540 1.00 95.88 106 ALA A C 1
ATOM 830 O O . ALA A 1 106 ? -4.441 1.864 -3.703 1.00 95.88 106 ALA A O 1
ATOM 831 N N . GLY A 1 107 ? -6.394 2.708 -2.968 1.00 95.25 107 GLY A N 1
ATOM 832 C CA . GLY A 1 107 ? -5.837 3.981 -2.501 1.00 95.25 107 GLY A CA 1
ATOM 833 C C . GLY A 1 107 ? -4.797 3.816 -1.396 1.00 95.25 107 GLY A C 1
ATOM 834 O O . GLY A 1 107 ? -3.724 4.409 -1.467 1.00 95.25 107 GLY A O 1
ATOM 835 N N . ARG A 1 108 ? -5.094 2.970 -0.402 1.00 95.56 108 ARG A N 1
ATOM 836 C CA . ARG A 1 108 ? -4.187 2.717 0.723 1.00 95.56 108 ARG A CA 1
ATOM 837 C C . ARG A 1 108 ? -2.953 1.937 0.276 1.00 95.56 108 ARG A C 1
ATOM 839 O O . ARG A 1 108 ? -1.847 2.302 0.648 1.00 95.56 108 ARG A O 1
ATOM 846 N N . LEU A 1 109 ? -3.127 0.941 -0.593 1.00 97.19 109 LEU A N 1
ATOM 847 C CA . LEU A 1 109 ? -2.003 0.195 -1.164 1.00 97.19 109 LEU A CA 1
ATOM 848 C C . LEU A 1 109 ? -1.074 1.086 -1.993 1.00 97.19 109 LEU A C 1
ATOM 850 O O . LEU A 1 109 ? 0.143 0.961 -1.895 1.00 97.19 109 LEU A O 1
ATOM 854 N N . ALA A 1 110 ? -1.632 2.007 -2.783 1.00 96.62 110 ALA A N 1
ATOM 855 C CA . ALA A 1 110 ? -0.833 2.963 -3.539 1.00 96.62 110 ALA A CA 1
ATOM 856 C C . ALA A 1 110 ? -0.048 3.914 -2.624 1.00 96.62 110 ALA A C 1
ATOM 858 O O . ALA A 1 110 ? 1.116 4.174 -2.902 1.00 96.62 110 ALA A O 1
ATOM 859 N N . ALA A 1 111 ? -0.665 4.411 -1.545 1.00 95.06 111 ALA A N 1
ATOM 860 C CA . ALA A 1 111 ? -0.002 5.284 -0.573 1.00 95.06 111 ALA A CA 1
ATOM 861 C C . ALA A 1 111 ? 1.106 4.563 0.217 1.00 95.06 111 ALA A C 1
ATOM 863 O O . ALA A 1 111 ? 2.139 5.157 0.505 1.00 95.06 111 ALA A O 1
ATOM 864 N N . GLY A 1 112 ? 0.909 3.278 0.523 1.00 95.44 112 GLY A N 1
ATOM 865 C CA . GLY A 1 112 ? 1.902 2.443 1.200 1.00 95.44 112 GLY A CA 1
ATOM 866 C C . GLY A 1 112 ? 2.977 1.852 0.282 1.00 95.44 112 GLY A C 1
ATOM 867 O O . GLY A 1 112 ? 3.842 1.134 0.771 1.00 95.44 112 GLY A O 1
ATOM 868 N N . THR A 1 113 ? 2.929 2.088 -1.036 1.00 97.44 113 THR A N 1
ATOM 869 C CA . THR A 1 113 ? 3.935 1.564 -1.975 1.00 97.44 113 THR A CA 1
ATOM 870 C C . THR A 1 113 ? 4.960 2.637 -2.311 1.00 97.44 113 THR A C 1
ATOM 872 O O . THR A 1 113 ? 4.641 3.587 -3.027 1.00 97.44 113 THR A O 1
ATOM 875 N N . LYS A 1 114 ? 6.201 2.456 -1.858 1.00 96.44 114 LYS A N 1
ATOM 876 C CA . LYS A 1 114 ? 7.300 3.409 -2.053 1.00 96.44 114 LYS A CA 1
ATOM 877 C C . LYS A 1 114 ? 8.493 2.740 -2.722 1.00 96.44 114 LYS A C 1
ATOM 879 O O . LYS A 1 114 ? 8.792 1.574 -2.471 1.00 96.44 114 LYS A O 1
ATOM 884 N N . LEU A 1 115 ? 9.161 3.470 -3.610 1.00 98.00 115 LEU A N 1
ATOM 885 C CA . LEU A 1 115 ? 10.453 3.056 -4.151 1.00 98.00 115 LEU A CA 1
ATOM 886 C C . LEU A 1 115 ? 11.543 3.465 -3.168 1.00 98.00 115 LEU A C 1
ATOM 888 O O . LEU A 1 115 ? 11.564 4.612 -2.756 1.00 98.00 115 LEU A O 1
ATOM 892 N N . GLU A 1 116 ? 12.440 2.543 -2.834 1.00 97.00 116 GLU A N 1
ATOM 893 C CA . GLU A 1 116 ? 13.602 2.816 -1.977 1.00 97.00 116 GLU A CA 1
ATOM 894 C C . GLU A 1 116 ? 14.855 2.996 -2.838 1.00 97.00 116 GLU A C 1
ATOM 896 O O . GLU A 1 116 ? 15.641 3.923 -2.667 1.00 97.00 116 GLU A O 1
ATOM 901 N N . SER A 1 117 ? 15.042 2.116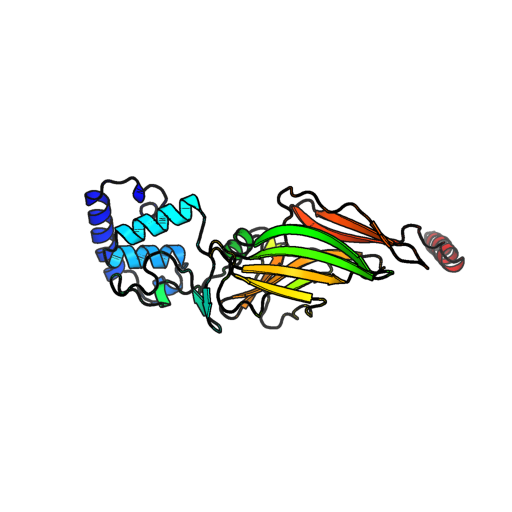 -3.826 1.00 97.56 117 SER A N 1
ATOM 902 C CA . SER A 1 117 ? 16.150 2.231 -4.774 1.00 97.56 117 SER A CA 1
ATOM 903 C C . SER A 1 117 ? 15.882 1.494 -6.080 1.00 97.56 117 SER A C 1
ATOM 905 O O . SER A 1 117 ? 15.108 0.535 -6.144 1.00 97.56 117 SER A O 1
ATOM 907 N N . ALA A 1 118 ? 16.564 1.948 -7.129 1.00 98.12 118 ALA A N 1
ATOM 908 C CA . ALA A 1 118 ? 16.616 1.293 -8.424 1.00 98.12 118 ALA A CA 1
ATOM 909 C C . ALA A 1 118 ? 18.056 1.308 -8.948 1.00 98.12 118 ALA A C 1
ATOM 911 O O . ALA A 1 118 ? 18.703 2.355 -8.970 1.00 98.12 118 ALA A O 1
ATOM 912 N N . ALA A 1 119 ? 18.550 0.161 -9.406 1.00 98.06 119 ALA A N 1
ATOM 913 C CA . ALA A 1 119 ? 19.899 0.010 -9.934 1.00 98.06 119 ALA A CA 1
ATOM 914 C C . ALA A 1 119 ? 19.931 -0.922 -11.151 1.00 98.06 119 ALA A C 1
ATOM 916 O O . ALA A 1 119 ? 19.055 -1.766 -11.342 1.00 98.06 119 ALA A O 1
ATOM 917 N N . TRP A 1 120 ? 20.967 -0.763 -11.975 1.00 97.81 120 TRP A N 1
ATOM 918 C CA . TRP A 1 120 ? 21.317 -1.744 -12.999 1.00 97.81 120 TRP A CA 1
ATOM 919 C C . TRP A 1 120 ? 22.330 -2.723 -12.424 1.00 97.81 120 TRP A C 1
ATOM 921 O O . TRP A 1 120 ? 23.401 -2.300 -11.989 1.00 97.81 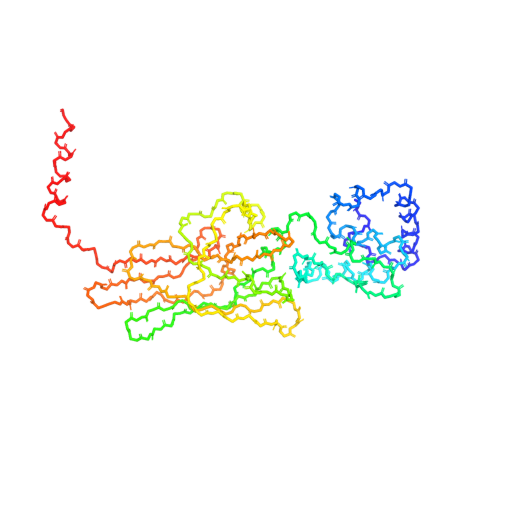120 TRP A O 1
ATOM 931 N N . GLU A 1 121 ? 22.026 -4.010 -12.500 1.00 96.25 121 GLU A N 1
ATOM 932 C CA . GLU A 1 121 ? 22.991 -5.084 -12.277 1.00 96.25 121 GLU A CA 1
ATOM 933 C C . GLU A 1 121 ? 23.344 -5.688 -13.635 1.00 96.25 121 GLU A C 1
ATOM 935 O O . GLU A 1 121 ? 22.461 -5.951 -14.449 1.00 96.25 121 GLU A O 1
ATOM 940 N N . GLN A 1 122 ? 24.632 -5.858 -13.922 1.00 92.06 122 GLN A N 1
ATOM 941 C CA . GLN A 1 122 ? 25.077 -6.408 -15.198 1.00 92.06 122 GLN A CA 1
ATOM 942 C C . GLN A 1 122 ? 26.117 -7.494 -14.957 1.00 92.06 122 GLN A C 1
ATOM 944 O O . GLN A 1 122 ? 27.179 -7.211 -14.407 1.00 92.06 122 GLN A O 1
ATOM 949 N N . ASN A 1 123 ? 25.820 -8.703 -15.429 1.00 88.25 123 ASN A N 1
ATOM 950 C CA . ASN A 1 123 ? 26.693 -9.868 -15.341 1.00 88.25 123 ASN A CA 1
ATOM 951 C C . ASN A 1 123 ? 26.994 -10.349 -16.763 1.00 88.25 123 ASN A C 1
ATOM 953 O O . ASN A 1 123 ? 26.182 -11.010 -17.403 1.00 88.25 123 ASN A O 1
ATOM 957 N N . GLY A 1 124 ? 28.153 -9.952 -17.292 1.00 86.50 124 GLY A N 1
ATOM 958 C CA . GLY A 1 124 ? 28.503 -10.211 -18.687 1.00 86.50 124 GLY A CA 1
ATOM 959 C C . GLY A 1 124 ? 27.524 -9.541 -19.660 1.00 86.50 124 GLY A C 1
ATOM 960 O O . GLY A 1 124 ? 27.475 -8.309 -19.765 1.00 86.50 124 GLY A O 1
ATOM 961 N N . GLU A 1 125 ? 26.775 -10.360 -20.397 1.00 84.56 125 GLU A N 1
ATOM 962 C CA . GLU A 1 125 ? 25.797 -9.911 -21.398 1.00 84.56 125 GLU A CA 1
ATOM 963 C C . GLU A 1 125 ? 24.392 -9.701 -20.816 1.00 84.56 125 GLU A C 1
ATOM 965 O O . GLU A 1 125 ? 23.578 -9.006 -21.434 1.00 84.56 125 GLU A O 1
ATOM 970 N N . ASP A 1 126 ? 24.141 -10.219 -19.612 1.00 90.50 126 ASP A N 1
ATOM 971 C CA . ASP A 1 126 ? 22.857 -10.112 -18.934 1.00 90.50 126 ASP A CA 1
ATOM 972 C C . ASP A 1 126 ? 22.747 -8.790 -18.183 1.00 90.50 126 ASP A C 1
ATOM 974 O O . ASP A 1 126 ? 23.653 -8.373 -17.455 1.00 90.50 126 ASP A O 1
ATOM 978 N N . LEU A 1 127 ? 21.604 -8.132 -18.355 1.00 95.56 127 LEU A N 1
ATOM 979 C CA . LEU A 1 127 ? 21.249 -6.908 -17.655 1.00 95.56 127 LEU A CA 1
ATOM 980 C C . LEU A 1 127 ? 19.992 -7.160 -16.823 1.00 95.56 127 LEU A C 1
ATOM 982 O O . LEU A 1 127 ? 18.964 -7.580 -17.352 1.00 95.56 127 LEU A O 1
ATOM 986 N N . GLY A 1 128 ? 20.065 -6.847 -15.536 1.00 96.81 128 GLY A N 1
ATOM 987 C CA . GLY A 1 128 ? 18.958 -6.877 -14.594 1.00 96.81 128 GLY A CA 1
ATOM 988 C C . GLY A 1 128 ? 18.615 -5.485 -14.071 1.00 96.81 128 GLY A C 1
ATOM 989 O O . GLY A 1 128 ? 19.483 -4.629 -13.884 1.00 96.81 128 GLY A O 1
ATOM 990 N N . LEU A 1 129 ? 17.329 -5.265 -13.821 1.00 97.75 129 LEU A N 1
ATOM 991 C CA . LEU A 1 129 ? 16.839 -4.173 -12.995 1.00 97.75 129 LEU A CA 1
ATOM 992 C C . LEU A 1 129 ? 16.731 -4.674 -11.552 1.00 97.75 129 LEU A C 1
ATOM 994 O O . LEU A 1 129 ? 15.871 -5.507 -11.263 1.00 97.75 129 LEU A O 1
ATOM 998 N N . ALA A 1 130 ? 17.566 -4.138 -10.668 1.00 98.12 130 ALA A N 1
ATOM 999 C CA . ALA A 1 130 ? 17.454 -4.342 -9.232 1.00 98.12 130 ALA A CA 1
ATOM 1000 C C . ALA A 1 130 ? 16.578 -3.239 -8.625 1.00 98.12 130 ALA A C 1
ATOM 1002 O O . ALA A 1 130 ? 16.829 -2.050 -8.834 1.00 98.12 130 ALA A O 1
ATOM 1003 N N . LEU A 1 131 ? 15.538 -3.629 -7.893 1.00 98.00 131 LEU A N 1
ATOM 1004 C CA . LEU A 1 131 ? 14.615 -2.734 -7.200 1.00 98.00 131 LEU A CA 1
ATOM 1005 C C . LEU A 1 131 ? 14.548 -3.113 -5.729 1.00 98.00 131 LEU A C 1
ATOM 1007 O O . LEU A 1 131 ? 14.439 -4.296 -5.408 1.00 98.00 131 LEU A O 1
ATOM 1011 N N . LYS A 1 132 ? 14.513 -2.101 -4.865 1.00 97.88 132 LYS A N 1
ATOM 1012 C CA . LYS A 1 132 ? 13.993 -2.230 -3.503 1.00 97.88 132 LYS A CA 1
ATOM 1013 C C . LYS A 1 132 ? 12.771 -1.341 -3.371 1.00 97.88 132 LYS A C 1
ATOM 1015 O O . LYS A 1 132 ? 12.817 -0.162 -3.727 1.00 97.88 132 LYS A O 1
ATOM 1020 N N . LEU A 1 133 ? 11.676 -1.925 -2.912 1.00 97.44 133 LEU A N 1
ATOM 1021 C CA . LEU A 1 133 ? 10.385 -1.272 -2.750 1.00 97.44 133 LEU A CA 1
ATOM 1022 C C . LEU A 1 133 ? 9.866 -1.577 -1.350 1.00 97.44 133 LEU A C 1
ATOM 1024 O O . LEU A 1 133 ? 10.030 -2.694 -0.871 1.00 97.44 133 LEU A O 1
ATOM 1028 N N . ARG A 1 134 ? 9.161 -0.632 -0.746 1.00 97.50 134 ARG A N 1
ATOM 1029 C CA . ARG A 1 134 ? 8.295 -0.892 0.399 1.00 97.50 134 ARG A CA 1
ATOM 1030 C C . ARG A 1 134 ? 6.861 -1.030 -0.085 1.00 97.50 134 ARG A C 1
ATOM 1032 O O . ARG A 1 134 ? 6.429 -0.260 -0.942 1.00 97.50 134 ARG A O 1
ATOM 1039 N N . ILE A 1 135 ? 6.127 -1.991 0.463 1.00 97.75 135 ILE A N 1
ATOM 1040 C CA . ILE A 1 135 ? 4.683 -2.140 0.266 1.00 97.75 135 ILE A CA 1
ATOM 1041 C C . ILE A 1 135 ? 3.968 -2.118 1.618 1.00 97.75 135 ILE A C 1
ATOM 1043 O O . ILE A 1 135 ? 4.427 -2.732 2.577 1.00 97.75 135 ILE A O 1
ATOM 1047 N N . GLY A 1 136 ? 2.823 -1.435 1.683 1.00 96.88 136 GLY A N 1
ATOM 1048 C CA . GLY A 1 136 ? 2.004 -1.273 2.893 1.00 96.88 136 GLY A CA 1
ATOM 1049 C C . GLY A 1 136 ? 1.184 -2.514 3.253 1.00 96.88 136 GLY A C 1
ATOM 1050 O O . GLY A 1 136 ? -0.022 -2.409 3.479 1.00 96.88 136 GLY A O 1
ATOM 1051 N N . VAL A 1 137 ? 1.821 -3.684 3.238 1.00 97.56 137 VAL A N 1
ATOM 1052 C CA . VAL A 1 137 ? 1.253 -4.972 3.648 1.00 97.56 137 VAL A CA 1
ATOM 1053 C C . VAL A 1 137 ? 2.260 -5.734 4.512 1.00 97.56 137 VAL A C 1
ATOM 1055 O O . VAL A 1 137 ? 3.466 -5.610 4.304 1.00 97.56 137 VAL A O 1
ATOM 1058 N N . THR A 1 138 ? 1.773 -6.523 5.460 1.00 97.25 138 THR A N 1
ATOM 1059 C CA . THR A 1 138 ? 2.531 -7.411 6.358 1.00 97.25 138 THR A CA 1
ATOM 1060 C C . THR A 1 138 ? 1.854 -8.789 6.412 1.00 97.25 138 THR A C 1
ATOM 1062 O O . THR A 1 138 ? 0.790 -8.976 5.823 1.00 97.25 138 THR A O 1
ATOM 1065 N N . GLY A 1 139 ? 2.454 -9.775 7.089 1.00 96.06 139 GLY A N 1
ATOM 1066 C CA . GLY A 1 139 ? 1.911 -11.142 7.167 1.00 96.06 139 GLY A CA 1
ATOM 1067 C C . GLY A 1 139 ? 2.251 -11.989 5.935 1.00 96.06 139 GLY A C 1
ATOM 1068 O O . GLY A 1 139 ? 3.401 -11.995 5.490 1.00 96.06 139 GLY A O 1
ATOM 1069 N N . ASP A 1 140 ? 1.272 -12.709 5.375 1.00 95.38 140 ASP A N 1
ATOM 1070 C CA . ASP A 1 140 ? 1.475 -13.527 4.169 1.00 95.38 140 ASP A CA 1
ATOM 1071 C C . ASP A 1 140 ? 1.606 -12.660 2.907 1.00 95.38 140 ASP A C 1
ATOM 1073 O O . ASP A 1 140 ? 0.633 -12.276 2.258 1.00 95.38 140 ASP A O 1
ATOM 1077 N N . THR A 1 141 ? 2.850 -12.360 2.536 1.00 95.12 141 THR A N 1
ATOM 1078 C CA . THR A 1 141 ? 3.184 -11.537 1.365 1.00 95.12 141 THR A CA 1
ATOM 1079 C C . THR A 1 141 ? 3.646 -12.347 0.157 1.00 95.12 141 THR A C 1
ATOM 1081 O O . THR A 1 141 ? 4.159 -11.782 -0.813 1.00 95.12 141 THR A O 1
ATOM 1084 N N . SER A 1 142 ? 3.440 -13.666 0.162 1.00 93.31 142 SER A N 1
ATOM 1085 C CA . SER A 1 142 ? 3.887 -14.573 -0.906 1.00 93.31 142 SER A CA 1
ATOM 1086 C C . SER A 1 142 ? 3.353 -14.196 -2.298 1.00 93.31 142 SER A C 1
ATOM 1088 O O . SER A 1 142 ? 4.039 -14.391 -3.305 1.00 93.31 142 SER A O 1
ATOM 1090 N N . SER A 1 143 ? 2.169 -13.578 -2.360 1.00 93.56 143 SER A N 1
ATOM 1091 C CA . SER A 1 143 ? 1.541 -13.093 -3.597 1.00 93.56 143 SER A CA 1
ATOM 1092 C C . SER A 1 143 ? 2.197 -11.840 -4.194 1.00 93.56 143 SER A C 1
ATOM 1094 O O . SER A 1 143 ? 1.985 -11.543 -5.373 1.00 93.56 143 SER A O 1
ATOM 1096 N N . ALA A 1 144 ? 2.987 -11.094 -3.411 1.00 95.31 144 ALA A N 1
ATOM 1097 C CA . ALA A 1 144 ? 3.563 -9.826 -3.834 1.00 95.31 144 ALA A CA 1
ATOM 1098 C C . ALA A 1 144 ? 4.658 -10.041 -4.888 1.00 95.31 144 ALA A C 1
ATOM 1100 O O . ALA A 1 144 ? 5.660 -10.712 -4.631 1.00 95.31 144 ALA A O 1
ATOM 1101 N N . VAL A 1 145 ? 4.499 -9.461 -6.078 1.00 95.38 145 VAL A N 1
ATOM 1102 C CA . VAL A 1 145 ? 5.460 -9.570 -7.187 1.00 95.38 145 VAL A CA 1
ATOM 1103 C C . VAL A 1 145 ? 5.652 -8.234 -7.892 1.00 95.38 145 VAL A C 1
ATOM 1105 O O . VAL A 1 145 ? 4.724 -7.435 -8.012 1.00 95.38 145 VAL A O 1
ATOM 1108 N N . VAL A 1 146 ? 6.854 -8.005 -8.418 1.00 96.75 146 VAL A N 1
ATOM 1109 C CA . VAL A 1 146 ? 7.153 -6.858 -9.287 1.00 96.75 146 VAL A CA 1
ATOM 1110 C C . VAL A 1 146 ? 7.262 -7.342 -10.724 1.00 96.75 146 VAL A C 1
ATOM 1112 O O . VAL A 1 146 ? 7.920 -8.344 -10.993 1.00 96.75 146 VAL A O 1
ATOM 1115 N N . ALA A 1 147 ? 6.656 -6.624 -11.666 1.00 96.25 147 ALA A N 1
ATOM 1116 C CA . ALA A 1 147 ? 6.754 -6.957 -13.081 1.00 96.25 147 ALA A CA 1
ATOM 1117 C C . ALA A 1 147 ? 6.975 -5.731 -13.972 1.00 96.25 147 ALA A C 1
ATOM 1119 O O . ALA A 1 147 ? 6.471 -4.630 -13.722 1.00 96.25 147 ALA A O 1
ATOM 1120 N N . LEU A 1 148 ? 7.690 -5.965 -15.075 1.00 95.88 148 LEU A N 1
ATOM 1121 C CA . LEU A 1 148 ? 7.820 -5.033 -16.191 1.00 95.88 148 LEU A CA 1
ATOM 1122 C C . LEU A 1 148 ? 6.632 -5.210 -17.138 1.00 95.88 148 LEU A C 1
ATOM 1124 O O . LEU A 1 148 ? 6.652 -6.037 -18.048 1.00 95.88 148 LEU A O 1
ATOM 1128 N N . ALA A 1 149 ? 5.586 -4.421 -16.930 1.00 93.94 149 ALA A N 1
ATOM 1129 C CA . ALA A 1 149 ? 4.339 -4.550 -17.667 1.00 93.94 149 ALA A CA 1
ATOM 1130 C C . ALA A 1 149 ? 4.346 -3.748 -18.976 1.00 93.94 149 ALA A C 1
ATOM 1132 O O . ALA A 1 149 ? 4.756 -2.583 -19.020 1.00 93.94 149 ALA A O 1
ATOM 1133 N N . GLN A 1 150 ? 3.827 -4.354 -20.043 1.00 90.44 150 GLN A N 1
ATOM 1134 C CA . GLN A 1 150 ? 3.638 -3.683 -21.325 1.00 90.44 150 GLN A CA 1
ATOM 1135 C C . GLN A 1 150 ? 2.407 -2.762 -21.300 1.00 90.44 150 GLN A C 1
ATOM 1137 O O . GLN A 1 150 ? 1.402 -3.027 -20.638 1.00 90.44 150 GLN A O 1
ATOM 1142 N N . GLY A 1 151 ? 2.485 -1.668 -22.059 1.00 86.94 151 GLY A N 1
ATOM 1143 C CA . GLY A 1 151 ? 1.379 -0.731 -22.237 1.00 86.94 151 GLY A CA 1
ATOM 1144 C C . GLY A 1 151 ? 1.258 0.316 -21.130 1.00 86.94 151 GLY A C 1
ATOM 1145 O O . GLY A 1 151 ? 1.909 0.264 -20.083 1.00 86.94 151 GLY A O 1
ATOM 1146 N N . ALA A 1 152 ? 0.419 1.317 -21.387 1.00 87.69 152 ALA A N 1
ATOM 1147 C CA . ALA A 1 152 ? 0.126 2.360 -20.415 1.00 87.69 152 ALA A CA 1
ATOM 1148 C C . ALA A 1 152 ? -0.744 1.812 -19.275 1.00 87.69 152 ALA A C 1
ATOM 1150 O O . ALA A 1 152 ? -1.593 0.947 -19.482 1.00 87.69 152 ALA A O 1
ATOM 1151 N N . MET A 1 153 ? -0.552 2.351 -18.072 1.00 90.31 153 MET A N 1
ATOM 1152 C CA . MET A 1 153 ? -1.460 2.095 -16.957 1.00 90.31 153 MET A CA 1
ATOM 1153 C C . MET A 1 153 ? -2.854 2.668 -17.294 1.00 90.31 153 MET A C 1
ATOM 1155 O O . MET A 1 153 ? -2.923 3.845 -17.672 1.00 90.31 153 MET A O 1
ATOM 1159 N N . PRO A 1 154 ? -3.948 1.896 -17.159 1.00 88.75 154 PRO A N 1
ATOM 1160 C CA . PRO A 1 154 ? -5.297 2.381 -17.446 1.00 88.75 154 PRO A CA 1
ATOM 1161 C C . PRO A 1 154 ? -5.717 3.566 -16.571 1.00 88.75 154 PRO A C 1
ATOM 1163 O O . PRO A 1 154 ? -5.297 3.689 -15.420 1.00 88.75 154 PRO A O 1
ATOM 1166 N N . LYS A 1 155 ? -6.603 4.419 -17.109 1.00 88.88 155 LYS A N 1
ATOM 1167 C CA . LYS A 1 155 ? -7.098 5.631 -16.427 1.00 88.88 155 LYS A CA 1
ATOM 1168 C C . LYS A 1 155 ? -7.790 5.337 -15.091 1.00 88.88 155 LYS A C 1
ATOM 1170 O O . LYS A 1 155 ? -7.785 6.181 -14.203 1.00 88.88 155 LYS A O 1
ATOM 1175 N N . THR A 1 156 ? -8.339 4.134 -14.918 1.00 87.56 156 THR A N 1
ATOM 1176 C CA . THR A 1 156 ? -8.970 3.700 -13.661 1.00 87.56 156 THR A CA 1
ATOM 1177 C C . THR A 1 156 ? -8.006 3.699 -12.472 1.00 87.56 156 THR A C 1
ATOM 1179 O O . THR A 1 156 ? -8.450 3.884 -11.345 1.00 87.56 156 THR A O 1
ATOM 1182 N N . ALA A 1 157 ? -6.695 3.572 -12.710 1.00 88.44 157 ALA A N 1
ATOM 1183 C CA . ALA A 1 157 ? -5.673 3.639 -11.667 1.00 88.44 157 ALA A CA 1
ATOM 1184 C C . ALA A 1 157 ? -5.212 5.073 -11.342 1.00 88.44 157 ALA A C 1
ATOM 1186 O O . ALA A 1 157 ? -4.358 5.265 -10.481 1.00 88.44 157 ALA A O 1
ATOM 1187 N N . ASP A 1 158 ? -5.697 6.099 -12.048 1.00 89.88 158 ASP A N 1
ATOM 1188 C CA . ASP A 1 158 ? -5.197 7.464 -11.854 1.00 89.88 158 ASP A CA 1
ATOM 1189 C C . ASP A 1 158 ? -5.700 8.088 -10.551 1.00 89.88 158 ASP A C 1
ATOM 1191 O O . ASP A 1 158 ? -4.898 8.662 -9.822 1.00 89.88 158 ASP A O 1
ATOM 1195 N N . LYS A 1 159 ? -6.992 7.926 -10.226 1.00 90.12 159 LYS A N 1
ATOM 1196 C CA . LYS A 1 159 ? -7.588 8.510 -9.013 1.00 90.12 159 LYS A CA 1
ATOM 1197 C C . LYS A 1 159 ? -7.073 7.843 -7.737 1.00 90.12 159 LYS A C 1
ATOM 1199 O O . LYS A 1 159 ? -6.663 8.530 -6.813 1.00 90.12 159 LYS A O 1
ATOM 1204 N N . ALA A 1 160 ? -7.105 6.512 -7.688 1.00 91.94 160 ALA A N 1
ATOM 1205 C CA . ALA A 1 160 ? -6.689 5.752 -6.510 1.00 91.94 160 ALA A CA 1
ATOM 1206 C C . ALA A 1 160 ? -5.178 5.476 -6.474 1.00 91.94 160 ALA A C 1
ATOM 1208 O O . ALA A 1 160 ? -4.688 4.908 -5.512 1.00 91.94 160 ALA A O 1
ATOM 1209 N N . GLY A 1 161 ? -4.429 5.801 -7.528 1.00 93.38 161 GLY A N 1
ATOM 1210 C CA . GLY A 1 161 ? -3.012 5.452 -7.630 1.00 93.38 161 GLY A CA 1
ATOM 1211 C C . GLY A 1 161 ? -2.748 3.981 -7.964 1.00 93.38 161 GLY A C 1
ATOM 1212 O O . GLY A 1 161 ? -1.716 3.712 -8.560 1.00 93.38 161 GLY A O 1
ATOM 1213 N N . ALA A 1 162 ? -3.684 3.070 -7.693 1.00 95.69 162 ALA A N 1
ATOM 1214 C CA . ALA A 1 162 ? -3.666 1.655 -8.066 1.00 95.69 162 ALA A CA 1
ATOM 1215 C C . ALA A 1 162 ? -5.029 1.218 -8.624 1.00 95.69 162 ALA A C 1
ATOM 1217 O O . ALA A 1 162 ? -6.000 1.980 -8.589 1.00 95.69 162 ALA A O 1
ATOM 1218 N N . ARG A 1 163 ? -5.132 -0.017 -9.124 1.00 94.88 163 ARG A N 1
ATOM 1219 C CA . ARG A 1 163 ? -6.420 -0.599 -9.525 1.00 94.88 163 ARG A CA 1
ATOM 1220 C C . ARG A 1 163 ? -6.594 -2.029 -9.035 1.00 94.88 163 ARG A C 1
ATOM 1222 O O . ARG A 1 163 ? -5.634 -2.782 -8.933 1.00 94.88 163 ARG A O 1
ATOM 1229 N N . LYS A 1 164 ? -7.852 -2.396 -8.811 1.00 94.81 164 LYS A N 1
ATOM 1230 C CA . LYS A 1 164 ? -8.294 -3.782 -8.659 1.00 94.81 164 LYS A CA 1
ATOM 1231 C C . LYS A 1 164 ? -8.280 -4.470 -10.025 1.00 94.81 164 LYS A C 1
ATOM 1233 O O . LYS A 1 164 ? -8.774 -3.897 -11.001 1.00 94.81 164 LYS A O 1
ATOM 1238 N N . LEU A 1 165 ? -7.728 -5.677 -10.096 1.00 93.31 165 LEU A N 1
ATOM 1239 C CA . LEU A 1 165 ? -7.849 -6.526 -11.275 1.00 93.31 165 LEU A CA 1
ATOM 1240 C C . LEU A 1 165 ? -9.165 -7.327 -11.236 1.00 93.31 165 LEU A C 1
ATOM 1242 O O . LEU A 1 165 ? -9.627 -7.702 -10.154 1.00 93.31 165 LEU A O 1
ATOM 1246 N N . PRO A 1 166 ? -9.792 -7.586 -12.399 1.00 90.94 166 PRO A N 1
ATOM 1247 C CA . PRO A 1 166 ? -10.846 -8.594 -12.516 1.00 90.94 166 PRO A CA 1
ATOM 1248 C C . PRO A 1 166 ? -10.366 -9.965 -12.019 1.00 90.94 166 PRO A C 1
ATOM 1250 O O . PRO A 1 166 ? -9.183 -10.271 -12.155 1.00 90.94 166 PRO A O 1
ATOM 1253 N N . LYS A 1 167 ? -11.275 -10.797 -11.492 1.00 85.19 167 LYS A N 1
ATOM 1254 C CA . LYS A 1 167 ? -10.935 -12.126 -10.941 1.00 85.19 167 LYS A CA 1
ATOM 1255 C C . LYS A 1 167 ? -10.190 -13.016 -11.945 1.00 85.19 167 LYS A C 1
ATOM 1257 O O . LYS A 1 167 ? -9.232 -13.676 -11.567 1.00 85.19 167 LYS A O 1
ATOM 1262 N N . ASP A 1 168 ? -10.566 -12.937 -13.219 1.00 85.38 168 ASP A N 1
ATOM 1263 C CA . ASP A 1 168 ? -9.995 -13.766 -14.291 1.00 85.38 168 ASP A CA 1
ATOM 1264 C C . ASP A 1 168 ? -8.821 -13.087 -15.017 1.00 85.38 168 ASP A C 1
ATOM 1266 O O . ASP A 1 168 ? -8.371 -13.539 -16.071 1.00 85.38 168 ASP A O 1
ATOM 1270 N N . ALA A 1 169 ? -8.335 -11.953 -14.503 1.00 85.25 169 ALA A N 1
ATOM 1271 C CA . ALA A 1 169 ? -7.222 -11.258 -15.124 1.00 85.25 169 ALA A CA 1
ATOM 1272 C C . ALA A 1 169 ? -5.941 -12.087 -15.006 1.00 85.25 169 ALA A C 1
ATOM 1274 O O . ALA A 1 169 ? -5.518 -12.469 -13.913 1.00 85.25 169 ALA A O 1
ATOM 1275 N N . LEU A 1 170 ? -5.280 -12.300 -16.145 1.00 80.56 170 LEU A N 1
ATOM 1276 C CA . LEU A 1 170 ? -3.974 -12.942 -16.181 1.00 80.56 170 LEU A CA 1
ATOM 1277 C C . LEU A 1 170 ? -2.976 -12.141 -15.348 1.00 80.56 170 LEU A C 1
ATOM 1279 O O . LEU A 1 170 ? -2.703 -10.967 -15.620 1.00 80.56 170 LEU A O 1
ATOM 1283 N N . ARG A 1 171 ? -2.402 -12.809 -14.350 1.00 81.44 171 ARG A N 1
ATOM 1284 C CA . ARG A 1 171 ? -1.290 -12.268 -13.579 1.00 81.44 171 ARG A CA 1
ATOM 1285 C C . ARG A 1 171 ? -0.019 -12.339 -14.418 1.00 81.44 171 ARG A C 1
ATOM 1287 O O . ARG A 1 171 ? 0.198 -13.337 -15.115 1.00 81.44 171 ARG A O 1
ATOM 1294 N N . PRO A 1 172 ? 0.845 -11.315 -14.367 1.00 82.06 172 PRO A N 1
ATOM 1295 C CA . PRO A 1 172 ? 2.167 -11.462 -14.942 1.00 82.06 172 PRO A CA 1
ATOM 1296 C C . PRO A 1 172 ? 2.898 -12.589 -14.215 1.00 82.06 172 PRO A C 1
ATOM 1298 O O . PRO A 1 172 ? 2.833 -12.703 -12.991 1.00 82.06 172 PRO A O 1
ATOM 1301 N N . LYS A 1 173 ? 3.614 -13.417 -14.977 1.00 83.12 173 LYS A N 1
ATOM 1302 C CA . LYS A 1 173 ? 4.544 -14.373 -14.381 1.00 83.12 173 LYS A CA 1
ATOM 1303 C C . LYS A 1 173 ? 5.623 -13.589 -13.635 1.00 83.12 173 LYS A C 1
ATOM 1305 O O . LYS A 1 173 ? 6.144 -12.609 -14.170 1.00 83.12 173 LYS A O 1
ATOM 1310 N N . ALA A 1 174 ? 5.948 -14.019 -12.419 1.00 85.81 174 ALA A N 1
ATOM 1311 C CA . ALA A 1 174 ? 7.128 -13.532 -11.722 1.00 85.81 174 ALA A CA 1
ATOM 1312 C C . ALA A 1 174 ? 8.360 -13.945 -12.540 1.00 85.81 174 ALA A C 1
ATOM 1314 O O . ALA A 1 174 ? 8.542 -15.124 -12.837 1.00 85.81 174 ALA A O 1
ATOM 1315 N N . VAL A 1 175 ? 9.157 -12.968 -12.964 1.00 90.69 175 VAL A N 1
ATOM 1316 C CA . VAL A 1 175 ? 10.357 -13.189 -13.778 1.00 90.69 175 VAL A CA 1
ATOM 1317 C C . VAL A 1 175 ? 11.532 -12.563 -13.044 1.00 90.69 175 VAL A C 1
ATOM 1319 O O . VAL A 1 175 ? 11.540 -11.348 -12.845 1.00 90.69 175 VAL A O 1
ATOM 1322 N N . GLY A 1 176 ? 12.504 -13.391 -12.663 1.00 91.38 176 GLY A N 1
ATOM 1323 C CA . GLY A 1 176 ? 13.667 -12.977 -11.881 1.00 91.38 176 GLY A CA 1
ATOM 1324 C C . GLY A 1 176 ? 13.642 -13.466 -10.433 1.00 91.38 176 GLY A C 1
ATOM 1325 O O . GLY A 1 176 ? 12.886 -14.375 -10.089 1.00 91.38 176 GLY A O 1
ATOM 1326 N N . GLU A 1 177 ? 14.480 -12.857 -9.597 1.00 94.62 177 GLU A N 1
ATOM 1327 C CA . GLU A 1 177 ? 14.606 -13.180 -8.170 1.00 94.62 177 GLU A CA 1
ATOM 1328 C C . GLU A 1 177 ? 13.803 -12.197 -7.319 1.00 94.62 177 GLU A C 1
ATOM 1330 O O . GLU A 1 177 ? 13.790 -10.995 -7.600 1.00 94.62 177 GLU A O 1
ATOM 1335 N N . PHE A 1 178 ? 13.155 -12.701 -6.266 1.00 94.62 178 PHE A N 1
ATOM 1336 C CA . PHE A 1 178 ? 12.325 -11.900 -5.368 1.00 94.62 178 PHE A CA 1
ATOM 1337 C C . PHE A 1 178 ? 12.541 -12.322 -3.919 1.00 94.62 178 PHE A C 1
ATOM 1339 O O . PHE A 1 178 ? 12.323 -13.488 -3.588 1.00 94.62 178 PHE A O 1
ATOM 1346 N N . THR A 1 179 ? 12.874 -11.369 -3.053 1.00 96.44 179 THR A N 1
ATOM 1347 C CA . THR A 1 179 ? 12.835 -11.554 -1.596 1.00 96.44 179 THR A CA 1
ATOM 1348 C C . THR A 1 179 ? 11.812 -10.610 -0.979 1.00 96.44 179 THR A C 1
ATOM 1350 O O . THR A 1 179 ? 11.532 -9.534 -1.514 1.00 96.44 179 THR A O 1
ATOM 1353 N N . ARG A 1 180 ? 11.195 -11.066 0.110 1.00 96.38 180 ARG A N 1
ATOM 1354 C CA . ARG A 1 180 ? 10.143 -10.367 0.851 1.00 96.38 180 ARG A CA 1
ATOM 1355 C C . ARG A 1 180 ? 10.518 -10.455 2.314 1.00 96.38 180 ARG A C 1
ATOM 1357 O O . ARG A 1 180 ? 10.575 -11.554 2.858 1.00 96.38 180 ARG A O 1
ATOM 1364 N N . GLU A 1 181 ? 10.810 -9.317 2.908 1.00 96.75 181 GLU A N 1
ATOM 1365 C CA . GLU A 1 181 ? 11.270 -9.225 4.288 1.00 96.75 181 GLU A CA 1
ATOM 1366 C C . GLU A 1 181 ? 10.385 -8.214 5.015 1.00 96.75 181 GLU A C 1
ATOM 1368 O O . GLU A 1 181 ? 10.088 -7.161 4.445 1.00 96.75 181 GLU A O 1
ATOM 1373 N N . PRO A 1 182 ? 9.924 -8.500 6.242 1.00 96.06 182 PRO A N 1
ATOM 1374 C CA . PRO A 1 182 ? 9.280 -7.481 7.061 1.00 96.06 182 PRO A CA 1
ATOM 1375 C C . PRO A 1 182 ? 10.193 -6.259 7.181 1.00 96.06 182 PRO A C 1
ATOM 1377 O O . PRO A 1 182 ? 11.403 -6.405 7.354 1.00 96.06 182 PRO A O 1
ATOM 1380 N N . ALA A 1 183 ? 9.632 -5.058 7.064 1.00 93.69 183 ALA A N 1
ATOM 1381 C CA . ALA A 1 183 ? 10.402 -3.853 7.336 1.00 93.69 183 ALA A CA 1
ATOM 1382 C C . ALA A 1 183 ? 10.750 -3.769 8.834 1.00 93.69 183 ALA A C 1
ATOM 1384 O O . ALA A 1 183 ? 9.957 -4.185 9.677 1.00 93.69 183 ALA A O 1
ATOM 1385 N N . GLU A 1 184 ? 11.925 -3.226 9.167 1.00 89.75 184 GLU A N 1
ATOM 1386 C CA . GLU A 1 184 ? 12.430 -3.168 10.553 1.00 89.75 184 GLU A CA 1
ATOM 1387 C C . GLU A 1 184 ? 11.539 -2.338 11.490 1.00 89.75 184 GLU A C 1
ATOM 1389 O O . GLU A 1 184 ? 11.436 -2.633 12.677 1.00 89.75 184 GLU A O 1
ATOM 1394 N N . ASP A 1 185 ? 10.864 -1.327 10.946 1.00 87.25 185 ASP A N 1
ATOM 1395 C CA . ASP A 1 185 ? 9.896 -0.477 11.648 1.00 87.25 185 ASP A CA 1
ATOM 1396 C C . ASP A 1 185 ? 8.521 -1.146 11.842 1.00 87.25 185 ASP A C 1
ATOM 1398 O O . ASP A 1 185 ? 7.641 -0.579 12.483 1.00 87.25 185 ASP A O 1
ATOM 1402 N N . GLY A 1 186 ? 8.309 -2.343 11.284 1.00 84.12 186 GLY A N 1
ATOM 1403 C CA . GLY A 1 186 ? 7.011 -3.019 11.269 1.00 84.12 186 GLY A CA 1
ATOM 1404 C C . GLY A 1 186 ? 5.989 -2.396 10.307 1.00 84.12 186 GLY A C 1
ATOM 1405 O O . GLY A 1 186 ? 4.878 -2.914 10.165 1.00 84.12 186 GLY A O 1
ATOM 1406 N N . GLU A 1 187 ? 6.347 -1.330 9.587 1.00 85.62 187 GLU A N 1
ATOM 1407 C CA . GLU A 1 187 ? 5.458 -0.567 8.709 1.00 85.62 187 GLU A CA 1
ATOM 1408 C C . GLU A 1 187 ? 5.480 -1.089 7.264 1.00 85.62 187 GLU A C 1
ATOM 1410 O O . GLU A 1 187 ? 5.777 -0.378 6.295 1.00 85.62 187 GLU A O 1
ATOM 1415 N N . GLY A 1 188 ? 5.145 -2.368 7.104 1.00 95.25 188 GLY A N 1
ATOM 1416 C CA . GLY A 1 188 ? 5.014 -3.019 5.803 1.00 95.25 188 GLY A CA 1
ATOM 1417 C C . GLY A 1 188 ? 6.104 -4.045 5.506 1.00 95.25 188 GLY A C 1
ATOM 1418 O O . GLY A 1 188 ? 6.738 -4.604 6.398 1.00 95.25 188 GLY A O 1
ATOM 1419 N N . THR A 1 189 ? 6.291 -4.320 4.218 1.00 98.00 189 THR A N 1
ATOM 1420 C CA . THR A 1 189 ? 7.217 -5.342 3.716 1.00 98.00 189 THR A CA 1
ATOM 1421 C C . THR A 1 189 ? 8.165 -4.727 2.699 1.00 98.00 189 THR A C 1
ATOM 1423 O O . THR A 1 189 ? 7.739 -4.015 1.785 1.00 98.00 189 THR A O 1
ATOM 1426 N N . LEU A 1 190 ? 9.451 -5.031 2.838 1.00 98.00 190 LEU A N 1
ATOM 1427 C CA . LEU A 1 190 ? 10.483 -4.741 1.859 1.00 98.00 190 LEU A CA 1
ATOM 1428 C C . LEU A 1 190 ? 10.495 -5.838 0.794 1.00 98.00 190 LEU A C 1
ATOM 1430 O O . LEU A 1 190 ? 10.716 -7.017 1.065 1.00 98.00 190 LEU A O 1
ATOM 1434 N N . LEU A 1 191 ? 10.252 -5.427 -0.444 1.00 97.44 191 LEU A N 1
ATOM 1435 C CA . LEU A 1 191 ? 10.287 -6.262 -1.631 1.00 97.44 191 LEU A CA 1
ATOM 1436 C C . LEU A 1 191 ? 11.555 -5.933 -2.417 1.00 97.44 191 LEU A C 1
ATOM 1438 O O . LEU A 1 191 ? 11.668 -4.851 -3.003 1.00 97.44 191 LEU A O 1
ATOM 1442 N N . SER A 1 192 ? 12.493 -6.878 -2.454 1.00 97.75 192 SER A N 1
ATOM 1443 C CA . SER A 1 192 ? 13.654 -6.800 -3.341 1.00 97.75 192 SER A CA 1
ATOM 1444 C C . SER A 1 192 ? 13.389 -7.634 -4.585 1.00 97.75 192 SER A C 1
ATOM 1446 O O . SER A 1 192 ? 12.989 -8.792 -4.485 1.00 97.75 192 SER A O 1
ATOM 1448 N N . ALA A 1 193 ? 13.599 -7.051 -5.761 1.00 97.44 193 ALA A N 1
ATOM 1449 C CA . ALA A 1 193 ? 13.386 -7.722 -7.037 1.00 97.44 193 ALA A CA 1
ATOM 1450 C C . ALA A 1 193 ? 14.588 -7.528 -7.961 1.00 97.44 193 ALA A C 1
ATOM 1452 O O . ALA A 1 193 ? 15.047 -6.401 -8.142 1.00 97.44 193 ALA A O 1
ATOM 1453 N N . ARG A 1 194 ? 15.048 -8.607 -8.599 1.00 97.38 194 ARG A N 1
ATOM 1454 C CA . ARG A 1 194 ? 16.015 -8.571 -9.705 1.00 97.38 194 ARG A CA 1
ATOM 1455 C C . ARG A 1 194 ? 15.355 -9.100 -10.960 1.00 97.38 194 ARG A C 1
ATOM 1457 O O . ARG A 1 194 ? 15.198 -10.307 -11.117 1.00 97.38 194 ARG A O 1
ATOM 1464 N N . ILE A 1 195 ? 14.954 -8.196 -11.849 1.00 97.19 195 ILE A N 1
ATOM 1465 C CA . ILE A 1 195 ? 14.183 -8.544 -13.045 1.00 97.19 195 ILE A CA 1
ATOM 1466 C C . ILE A 1 195 ? 15.092 -8.470 -14.277 1.00 97.19 195 ILE A C 1
ATOM 1468 O O . ILE A 1 195 ? 15.618 -7.389 -14.557 1.00 97.19 195 ILE A O 1
ATOM 1472 N N . PRO A 1 196 ? 15.260 -9.555 -15.054 1.00 96.31 196 PRO A N 1
ATOM 1473 C CA . PRO A 1 196 ? 16.038 -9.518 -16.287 1.00 96.31 196 PRO A CA 1
ATOM 1474 C C . PRO A 1 196 ? 15.419 -8.574 -17.329 1.00 96.31 196 PRO A C 1
ATOM 1476 O O . PRO A 1 196 ? 14.196 -8.469 -17.476 1.00 96.31 196 PRO A O 1
ATOM 1479 N N . VAL A 1 197 ? 16.283 -7.888 -18.078 1.00 95.44 197 VAL A N 1
ATOM 1480 C CA . VAL A 1 197 ? 15.920 -6.915 -19.110 1.00 95.44 197 VAL A CA 1
ATOM 1481 C C . VAL A 1 197 ? 16.420 -7.385 -20.470 1.00 95.44 197 VAL A C 1
ATOM 1483 O O . VAL A 1 197 ? 17.612 -7.384 -20.773 1.00 95.44 197 VAL A O 1
ATOM 1486 N N . GLU A 1 198 ? 15.471 -7.738 -21.328 1.00 92.25 198 GLU A N 1
ATOM 1487 C CA . GLU A 1 198 ? 15.758 -8.218 -22.676 1.00 92.25 198 GLU A CA 1
ATOM 1488 C C . GLU A 1 198 ? 16.210 -7.079 -23.609 1.00 92.25 198 GLU A C 1
ATOM 1490 O O . GLU A 1 198 ? 15.637 -5.979 -23.571 1.00 92.25 198 GLU A O 1
ATOM 1495 N N . PRO A 1 199 ? 17.176 -7.331 -24.513 1.00 91.50 199 PRO A N 1
ATOM 1496 C CA . PRO A 1 199 ? 17.631 -6.378 -25.522 1.00 91.50 199 PRO A CA 1
ATOM 1497 C C . PRO A 1 199 ? 16.620 -6.279 -26.675 1.00 91.50 199 PRO A C 1
ATOM 1499 O O . PRO A 1 199 ? 16.856 -6.725 -27.795 1.00 91.50 199 PRO A O 1
ATOM 1502 N N . VAL A 1 200 ? 15.456 -5.701 -26.386 1.00 92.06 200 VAL A N 1
ATOM 1503 C CA . VAL A 1 200 ? 14.375 -5.456 -27.350 1.00 92.06 200 VAL A CA 1
ATOM 1504 C C . VAL A 1 200 ? 13.982 -3.987 -27.344 1.00 92.06 200 VAL A C 1
ATOM 1506 O O . VAL A 1 200 ? 14.220 -3.274 -26.371 1.00 92.06 200 VAL A O 1
ATOM 1509 N N . ARG A 1 201 ? 13.326 -3.501 -28.403 1.00 93.81 201 ARG A N 1
ATOM 1510 C CA . ARG A 1 201 ? 12.678 -2.182 -28.357 1.00 93.81 201 ARG A CA 1
ATOM 1511 C C . ARG A 1 201 ? 11.393 -2.280 -27.531 1.00 93.81 201 ARG A C 1
ATOM 1513 O O . ARG A 1 201 ? 10.410 -2.841 -28.005 1.00 93.81 201 ARG A O 1
ATOM 1520 N N . ALA A 1 202 ? 11.377 -1.710 -26.331 1.00 95.00 202 ALA A N 1
ATOM 1521 C CA . ALA A 1 202 ? 10.203 -1.721 -25.468 1.00 95.00 202 ALA A CA 1
ATOM 1522 C C . ALA A 1 202 ? 10.129 -0.493 -24.552 1.00 95.00 202 ALA A C 1
ATOM 1524 O O . ALA 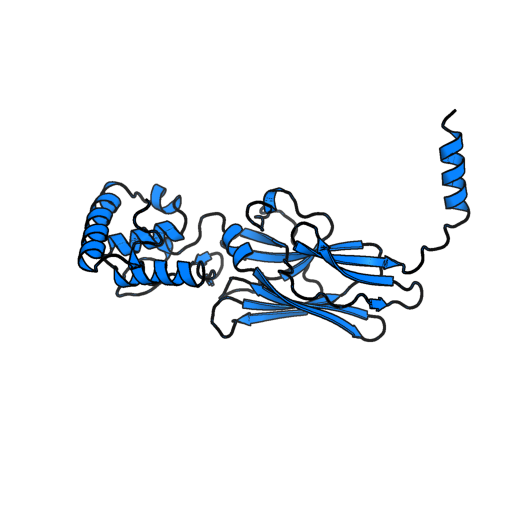A 1 202 ? 11.119 0.162 -24.236 1.00 95.00 202 ALA A O 1
ATOM 1525 N N . LYS A 1 203 ? 8.909 -0.201 -24.100 1.00 96.12 203 LYS A N 1
ATOM 1526 C CA . LYS A 1 203 ? 8.622 0.750 -23.027 1.00 96.12 203 LYS A CA 1
ATOM 1527 C C . LYS A 1 203 ? 7.703 0.049 -22.035 1.00 96.12 203 LYS A C 1
ATOM 1529 O O . LYS A 1 203 ? 6.530 -0.171 -22.343 1.00 96.12 203 LYS A O 1
ATOM 1534 N N . ARG A 1 204 ? 8.249 -0.360 -20.890 1.00 96.88 204 ARG A N 1
ATOM 1535 C CA . ARG A 1 204 ? 7.555 -1.162 -19.873 1.00 96.88 204 ARG A CA 1
ATOM 1536 C C . ARG A 1 204 ? 7.414 -0.349 -18.587 1.00 96.88 204 ARG A C 1
ATOM 1538 O O . ARG A 1 204 ? 8.360 0.302 -18.159 1.00 96.88 204 ARG A O 1
ATOM 1545 N N . GLY A 1 205 ? 6.226 -0.342 -17.992 1.00 96.56 205 GLY A N 1
ATOM 1546 C CA . GLY A 1 205 ? 6.007 0.269 -16.680 1.00 96.56 205 GLY A CA 1
ATOM 1547 C C . GLY A 1 205 ? 6.365 -0.713 -15.571 1.00 96.56 205 GLY A C 1
ATOM 1548 O O . GLY A 1 205 ? 6.060 -1.896 -15.697 1.00 96.56 205 GLY A O 1
ATOM 1549 N N . VAL A 1 206 ? 6.967 -0.229 -14.488 1.00 97.31 206 VAL A N 1
ATOM 1550 C CA . VAL A 1 206 ? 7.217 -1.054 -13.299 1.00 97.31 206 VAL A CA 1
ATOM 1551 C C . VAL A 1 206 ? 5.955 -1.075 -12.443 1.00 97.31 206 VAL A C 1
ATOM 1553 O O . VAL A 1 206 ? 5.409 -0.019 -12.104 1.00 97.31 206 VAL A O 1
ATOM 1556 N N . ARG A 1 207 ? 5.450 -2.273 -12.141 1.00 97.25 207 ARG A N 1
ATOM 1557 C CA . ARG A 1 207 ? 4.195 -2.465 -11.406 1.00 97.25 207 ARG A CA 1
ATOM 1558 C C . ARG A 1 207 ? 4.359 -3.541 -10.337 1.00 97.25 207 ARG A C 1
ATOM 1560 O O . ARG A 1 207 ? 4.962 -4.575 -10.610 1.00 97.25 207 ARG A O 1
ATOM 1567 N N . VAL A 1 208 ? 3.804 -3.289 -9.159 1.00 97.69 208 VAL A N 1
ATOM 1568 C CA . VAL A 1 208 ? 3.637 -4.264 -8.081 1.00 97.69 208 VAL A CA 1
ATOM 1569 C C . VAL A 1 208 ? 2.257 -4.897 -8.212 1.00 97.69 208 VAL A C 1
ATOM 1571 O O . VAL A 1 208 ? 1.276 -4.199 -8.479 1.00 97.69 208 VAL A O 1
ATOM 1574 N N . TYR A 1 209 ? 2.191 -6.207 -8.022 1.00 97.12 209 TYR A N 1
ATOM 1575 C CA . TYR A 1 209 ? 0.954 -6.967 -7.921 1.00 97.12 209 TYR A CA 1
ATOM 1576 C C . TYR A 1 209 ? 0.922 -7.652 -6.567 1.00 97.12 209 TYR A C 1
ATOM 1578 O O . TYR A 1 209 ? 1.932 -8.217 -6.163 1.00 97.12 209 TYR A O 1
ATOM 1586 N N . VAL A 1 210 ? -0.207 -7.583 -5.872 1.00 96.50 210 VAL A N 1
ATOM 1587 C CA . VAL A 1 210 ? -0.379 -8.189 -4.546 1.00 96.50 210 VAL A CA 1
ATOM 1588 C C . VAL A 1 210 ? -1.839 -8.567 -4.339 1.00 96.50 210 VAL A C 1
ATOM 1590 O O . VAL A 1 210 ? -2.735 -7.844 -4.790 1.00 96.50 210 VAL A O 1
ATOM 1593 N N . ASP A 1 211 ? -2.076 -9.695 -3.677 1.00 95.31 211 ASP A N 1
ATOM 1594 C CA . ASP A 1 211 ? -3.413 -10.124 -3.282 1.00 95.31 211 ASP A CA 1
ATOM 1595 C C . ASP A 1 211 ? -3.756 -9.585 -1.898 1.00 95.31 211 ASP A C 1
ATOM 1597 O O . ASP A 1 211 ? -2.989 -9.738 -0.954 1.00 95.31 211 ASP A O 1
ATOM 1601 N N . VAL A 1 212 ? -4.917 -8.941 -1.786 1.00 95.94 212 VAL A N 1
ATOM 1602 C CA . VAL A 1 212 ? -5.434 -8.380 -0.535 1.00 95.94 212 VAL A CA 1
ATOM 1603 C C . VAL A 1 212 ? -6.942 -8.603 -0.501 1.00 95.94 212 VAL A C 1
ATOM 1605 O O . VAL A 1 212 ? -7.634 -8.211 -1.446 1.00 95.94 212 VAL A O 1
ATOM 1608 N N . ALA A 1 213 ? -7.454 -9.234 0.560 1.00 93.00 213 ALA A N 1
ATOM 1609 C CA . ALA A 1 213 ? -8.875 -9.577 0.707 1.00 93.00 213 ALA A CA 1
ATOM 1610 C C . ALA A 1 213 ? -9.434 -10.339 -0.522 1.00 93.00 213 ALA A C 1
ATOM 1612 O O . ALA A 1 213 ? -10.369 -9.891 -1.199 1.00 93.00 213 ALA A O 1
ATOM 1613 N N . GLY A 1 214 ? -8.766 -11.434 -0.906 1.00 90.75 214 GLY A N 1
ATOM 1614 C CA . GLY A 1 214 ? -9.134 -12.274 -2.057 1.00 90.75 214 GLY A CA 1
ATOM 1615 C C . GLY A 1 214 ? -9.103 -11.574 -3.426 1.00 90.75 214 GLY A C 1
ATOM 1616 O O . GLY A 1 214 ? -9.697 -12.056 -4.393 1.00 90.75 214 GLY A O 1
ATOM 1617 N N . THR A 1 215 ? -8.465 -10.405 -3.528 1.00 93.94 215 THR A N 1
ATOM 1618 C CA . THR A 1 215 ? -8.433 -9.581 -4.739 1.00 93.94 215 THR A CA 1
ATOM 1619 C C . THR A 1 215 ? -7.005 -9.199 -5.110 1.00 93.94 215 THR A C 1
ATOM 1621 O O . THR A 1 215 ? -6.289 -8.635 -4.290 1.00 93.94 215 THR A O 1
ATOM 1624 N N . THR A 1 216 ? -6.627 -9.374 -6.378 1.00 95.50 216 THR A N 1
ATOM 1625 C CA . THR A 1 216 ? -5.347 -8.867 -6.890 1.00 95.50 216 THR A CA 1
ATOM 1626 C C . THR A 1 216 ? -5.424 -7.375 -7.202 1.00 95.50 216 THR A C 1
ATOM 1628 O O . THR A 1 216 ? -6.300 -6.915 -7.944 1.00 95.50 216 THR A O 1
ATOM 1631 N N . TYR A 1 217 ? -4.463 -6.620 -6.686 1.00 96.62 217 TYR A N 1
ATOM 1632 C CA . TYR A 1 217 ? -4.262 -5.211 -6.994 1.00 96.62 217 TYR A CA 1
ATOM 1633 C C . TYR A 1 217 ? -3.023 -5.018 -7.853 1.00 96.62 217 TYR A C 1
ATOM 1635 O O . TYR A 1 217 ? -2.032 -5.721 -7.701 1.00 96.62 217 TYR A O 1
ATOM 1643 N N . GLU A 1 218 ? -3.085 -4.040 -8.748 1.00 97.12 218 GLU A N 1
ATOM 1644 C CA . GLU A 1 218 ? -1.976 -3.609 -9.587 1.00 97.12 218 GLU A CA 1
ATOM 1645 C C . GLU A 1 218 ? -1.626 -2.155 -9.259 1.00 97.12 218 GLU A C 1
ATOM 1647 O O . GLU A 1 218 ? -2.454 -1.246 -9.405 1.00 97.12 218 GLU A O 1
ATOM 1652 N N . ILE A 1 219 ? -0.381 -1.940 -8.838 1.00 97.81 219 ILE A N 1
ATOM 1653 C CA . ILE A 1 219 ? 0.112 -0.681 -8.287 1.00 97.81 219 ILE A CA 1
ATOM 1654 C C . ILE A 1 219 ? 1.314 -0.223 -9.130 1.00 97.81 219 ILE A C 1
ATOM 1656 O O . ILE A 1 219 ? 2.325 -0.920 -9.192 1.00 97.81 219 ILE A O 1
ATOM 1660 N N . PRO A 1 220 ? 1.251 0.922 -9.830 1.00 97.38 220 PRO A N 1
ATOM 1661 C CA . PRO A 1 220 ? 2.412 1.479 -10.506 1.00 97.38 220 PRO A CA 1
ATOM 1662 C C . PRO A 1 220 ? 3.431 1.972 -9.478 1.00 97.38 220 PRO A C 1
ATOM 1664 O O . PRO A 1 220 ? 3.085 2.751 -8.593 1.00 97.38 220 PRO A O 1
ATOM 1667 N N . VAL A 1 221 ? 4.696 1.607 -9.661 1.00 97.62 221 VAL A N 1
ATOM 1668 C CA . VAL A 1 221 ? 5.784 2.145 -8.839 1.00 97.62 221 VAL A CA 1
ATOM 1669 C C . VAL A 1 221 ? 6.007 3.609 -9.205 1.00 97.62 221 VAL A C 1
ATOM 1671 O O . VAL A 1 221 ? 6.153 3.944 -10.385 1.00 97.62 221 VAL A O 1
ATOM 1674 N N . ARG A 1 222 ? 6.017 4.493 -8.207 1.00 97.06 222 ARG A N 1
ATOM 1675 C CA . ARG A 1 222 ? 6.347 5.914 -8.364 1.00 97.06 222 ARG A CA 1
ATOM 1676 C C . ARG A 1 222 ? 7.797 6.160 -7.974 1.00 97.06 222 ARG A C 1
ATOM 1678 O O . ARG A 1 222 ? 8.325 5.467 -7.118 1.00 97.06 222 ARG A O 1
ATOM 1685 N N . THR A 1 223 ? 8.440 7.120 -8.632 1.00 96.12 223 THR A N 1
ATOM 1686 C CA . THR A 1 223 ? 9.842 7.454 -8.339 1.00 96.12 223 THR A CA 1
ATOM 1687 C C . THR A 1 223 ? 9.986 8.453 -7.200 1.00 96.12 223 THR A C 1
ATOM 1689 O O . THR A 1 223 ? 11.059 8.530 -6.628 1.00 96.12 223 THR A O 1
ATOM 1692 N N . GLU A 1 224 ? 8.951 9.254 -6.925 1.00 93.44 224 GLU A N 1
ATOM 1693 C CA . GLU A 1 224 ? 8.920 10.254 -5.839 1.00 93.44 224 GLU A CA 1
ATOM 1694 C C . GLU A 1 224 ? 10.152 11.177 -5.793 1.00 93.44 224 GLU A C 1
ATOM 1696 O O . GLU A 1 224 ? 10.620 11.585 -4.741 1.00 93.44 224 GLU A O 1
ATOM 1701 N N . GLY A 1 225 ? 10.687 11.519 -6.969 1.00 91.56 225 GLY A N 1
ATOM 1702 C CA . GLY A 1 225 ? 11.866 12.381 -7.094 1.00 91.56 225 GLY A CA 1
ATOM 1703 C C . GLY A 1 225 ? 13.211 11.687 -6.860 1.00 91.56 225 GLY A C 1
ATOM 1704 O O . GLY A 1 225 ? 14.241 12.331 -7.046 1.00 91.56 225 GLY A O 1
ATOM 1705 N N . LEU A 1 226 ? 13.233 10.390 -6.533 1.00 94.38 226 LEU A N 1
ATOM 1706 C CA . LEU A 1 226 ? 14.475 9.637 -6.366 1.00 94.38 226 LEU A CA 1
ATOM 1707 C C . LEU A 1 226 ? 15.322 9.629 -7.648 1.00 94.38 226 LEU A C 1
ATOM 1709 O O . LEU A 1 226 ? 14.777 9.528 -8.758 1.00 94.38 226 LEU A O 1
ATOM 1713 N N . PRO A 1 227 ? 16.661 9.688 -7.514 1.00 92.50 227 PRO A N 1
ATOM 1714 C CA . PRO A 1 227 ? 17.560 9.615 -8.653 1.00 92.50 227 PRO A CA 1
ATOM 1715 C C . PRO A 1 227 ? 17.457 8.239 -9.314 1.00 92.50 227 PRO A C 1
ATOM 1717 O O . PRO A 1 227 ? 17.617 7.200 -8.677 1.00 92.50 227 PRO A O 1
ATOM 1720 N N . MET A 1 228 ? 17.181 8.232 -10.617 1.00 97.06 228 MET A N 1
ATOM 1721 C CA . MET A 1 228 ? 17.116 6.998 -11.400 1.00 97.06 228 MET A CA 1
ATOM 1722 C C . MET A 1 228 ? 18.514 6.559 -11.837 1.00 97.06 228 MET A C 1
ATOM 1724 O O . MET A 1 228 ? 19.361 7.414 -12.116 1.00 97.06 228 MET A O 1
ATOM 1728 N N . PRO A 1 229 ? 18.769 5.242 -11.951 1.00 96.38 229 PRO A N 1
ATOM 1729 C CA . PRO A 1 229 ? 20.070 4.759 -12.374 1.00 96.38 229 PRO A CA 1
ATOM 1730 C C . PRO A 1 229 ? 20.384 5.260 -13.784 1.00 96.38 229 PRO A C 1
ATOM 1732 O O . PRO A 1 229 ? 19.532 5.237 -14.681 1.00 96.38 229 PRO A O 1
ATOM 1735 N N . LEU A 1 230 ? 21.630 5.700 -13.981 1.00 96.25 230 LEU A N 1
ATOM 1736 C CA . LEU A 1 230 ? 22.089 6.228 -15.262 1.00 96.25 230 LEU A CA 1
ATOM 1737 C C . LEU A 1 230 ? 21.822 5.229 -16.386 1.00 96.25 230 LEU A C 1
ATOM 1739 O O . LEU A 1 230 ? 21.972 4.017 -16.220 1.00 96.25 230 LEU A O 1
ATOM 1743 N N . ALA A 1 231 ? 21.432 5.751 -17.546 1.00 95.31 231 ALA A N 1
ATOM 1744 C CA . ALA A 1 231 ? 21.198 4.926 -18.719 1.00 95.31 231 ALA A CA 1
ATOM 1745 C C . ALA A 1 231 ? 22.450 4.101 -19.056 1.00 95.31 231 ALA A C 1
ATOM 1747 O O . ALA A 1 231 ? 23.561 4.633 -19.067 1.00 95.31 231 ALA A O 1
ATOM 1748 N N . ARG A 1 232 ? 22.269 2.817 -19.375 1.00 94.56 232 ARG A N 1
ATOM 1749 C CA . ARG A 1 232 ? 23.369 1.912 -19.732 1.00 94.56 232 ARG A CA 1
ATOM 1750 C C . ARG A 1 232 ? 23.262 1.415 -21.163 1.00 94.56 232 ARG A C 1
ATOM 1752 O O . ARG A 1 232 ? 22.178 1.368 -21.747 1.00 94.56 232 ARG A O 1
ATOM 1759 N N . ARG A 1 233 ? 24.414 1.040 -21.717 1.00 92.44 233 ARG A N 1
ATOM 1760 C CA . ARG A 1 233 ? 24.526 0.285 -22.965 1.00 92.44 233 ARG A CA 1
ATOM 1761 C C . ARG A 1 233 ? 24.797 -1.176 -22.627 1.00 92.44 233 ARG A C 1
ATOM 1763 O O . ARG A 1 233 ? 25.697 -1.437 -21.837 1.00 92.44 233 ARG A O 1
ATOM 1770 N N . TRP A 1 234 ? 24.086 -2.103 -23.259 1.00 92.50 234 TRP A N 1
ATOM 1771 C CA . TRP A 1 234 ? 24.353 -3.539 -23.135 1.00 92.50 234 TRP A CA 1
ATOM 1772 C C . TRP A 1 234 ? 24.032 -4.280 -24.440 1.00 92.50 234 TRP A C 1
ATOM 1774 O O . TRP A 1 234 ? 23.485 -3.690 -25.373 1.00 92.50 234 TRP A O 1
ATOM 1784 N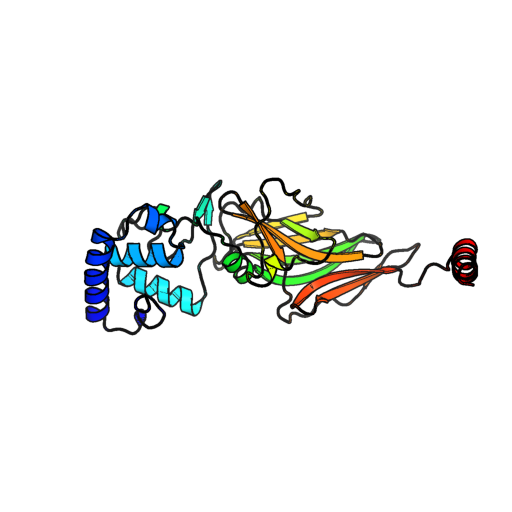 N . GLY A 1 235 ? 24.405 -5.558 -24.518 1.00 83.25 235 GLY A N 1
ATOM 1785 C CA . GLY A 1 235 ? 24.300 -6.378 -25.727 1.00 83.25 235 GLY A CA 1
ATOM 1786 C C . GLY A 1 235 ? 25.486 -6.201 -26.684 1.00 83.25 235 GLY A C 1
ATOM 1787 O O . GLY A 1 235 ? 25.999 -5.095 -26.869 1.00 83.25 235 GLY A O 1
ATOM 1788 N N . ARG A 1 236 ? 25.933 -7.307 -27.295 1.00 77.12 236 ARG A N 1
ATOM 1789 C CA . ARG A 1 236 ? 27.092 -7.336 -28.209 1.00 77.12 236 ARG A CA 1
ATOM 1790 C C . ARG A 1 236 ? 26.720 -7.142 -29.671 1.00 77.12 236 ARG A C 1
ATOM 1792 O O . ARG A 1 236 ? 27.221 -6.220 -30.303 1.00 77.12 236 ARG A O 1
ATOM 1799 N N . THR A 1 237 ? 25.855 -8.005 -30.205 1.00 80.44 237 THR A N 1
ATOM 1800 C CA . THR A 1 237 ? 25.560 -8.052 -31.648 1.00 80.44 237 THR A CA 1
ATOM 1801 C C . THR A 1 237 ? 24.788 -6.822 -32.113 1.00 80.44 237 THR A C 1
ATOM 1803 O O . THR A 1 237 ? 25.123 -6.207 -33.120 1.00 80.44 237 THR A O 1
ATOM 1806 N N . ILE A 1 238 ? 23.761 -6.442 -31.352 1.00 83.81 238 ILE A N 1
ATOM 1807 C CA . ILE A 1 238 ? 23.002 -5.207 -31.548 1.00 83.81 238 ILE A CA 1
ATOM 1808 C C . ILE A 1 238 ? 23.013 -4.490 -30.200 1.00 83.81 238 ILE A C 1
ATOM 1810 O O . ILE A 1 238 ? 22.237 -4.863 -29.316 1.00 83.81 238 ILE A O 1
ATOM 1814 N N . PRO A 1 239 ? 23.894 -3.496 -29.999 1.00 89.25 239 PRO A N 1
ATOM 1815 C CA . PRO A 1 239 ? 23.931 -2.747 -28.753 1.00 89.25 239 PRO A CA 1
ATOM 1816 C C . PRO A 1 239 ? 22.585 -2.072 -28.495 1.00 89.25 239 PRO A C 1
ATOM 1818 O O . PRO A 1 239 ? 22.037 -1.406 -29.376 1.00 89.25 239 PRO A O 1
ATOM 1821 N N . HIS A 1 240 ? 22.063 -2.224 -27.286 1.00 93.19 240 HIS A N 1
ATOM 1822 C CA . HIS A 1 240 ? 20.850 -1.577 -26.805 1.00 93.19 240 HIS A CA 1
ATOM 1823 C C . HIS A 1 240 ? 21.189 -0.532 -25.743 1.00 93.19 240 HIS A C 1
ATOM 1825 O O . HIS A 1 240 ? 22.204 -0.622 -25.053 1.00 93.19 240 HIS A O 1
ATOM 1831 N N . ARG A 1 241 ? 20.327 0.478 -25.621 1.00 95.12 241 ARG A N 1
ATOM 1832 C CA . ARG A 1 241 ? 20.330 1.473 -24.548 1.00 95.12 241 ARG A CA 1
ATOM 1833 C C . ARG A 1 241 ? 19.122 1.259 -23.649 1.00 95.12 241 ARG A C 1
ATOM 1835 O O . ARG A 1 241 ? 18.001 1.149 -24.148 1.00 95.12 241 ARG A O 1
ATOM 1842 N N . VAL A 1 242 ? 19.367 1.179 -22.343 1.00 96.94 242 VAL A N 1
ATOM 1843 C CA . VAL A 1 242 ? 18.338 1.069 -21.308 1.00 96.94 242 VAL A CA 1
ATOM 1844 C C . VAL A 1 242 ? 18.294 2.385 -20.556 1.00 96.94 242 VAL A C 1
ATOM 1846 O O . VAL A 1 242 ? 19.331 3.003 -20.313 1.00 96.94 242 VAL A O 1
ATOM 1849 N N . ALA A 1 243 ? 17.101 2.828 -20.190 1.00 97.38 243 ALA A N 1
ATOM 1850 C CA . ALA A 1 243 ? 16.911 3.958 -19.301 1.00 97.38 243 ALA A CA 1
ATOM 1851 C C . ALA A 1 243 ? 15.749 3.686 -18.347 1.00 97.38 243 ALA A C 1
ATOM 1853 O O . ALA A 1 243 ? 14.715 3.156 -18.760 1.00 97.38 243 ALA A O 1
ATOM 1854 N N . ALA A 1 244 ? 15.925 4.094 -17.094 1.00 97.81 244 ALA A N 1
ATOM 1855 C CA . ALA A 1 244 ? 14.870 4.196 -16.102 1.00 97.81 244 ALA A CA 1
ATOM 1856 C C . ALA A 1 244 ? 14.491 5.673 -15.980 1.00 97.81 244 ALA A C 1
ATOM 1858 O O . ALA A 1 244 ? 15.362 6.526 -15.806 1.00 97.81 244 ALA A O 1
ATOM 1859 N N . SER A 1 245 ? 13.211 5.996 -16.119 1.00 96.75 245 SER A N 1
ATOM 1860 C CA . SER A 1 245 ? 12.739 7.371 -15.964 1.00 96.75 245 SER A CA 1
ATOM 1861 C C . SER A 1 245 ? 11.292 7.428 -15.481 1.00 96.75 245 SER A C 1
ATOM 1863 O O . SER A 1 245 ? 10.504 6.519 -15.765 1.00 96.75 245 SER A O 1
ATOM 1865 N N . PRO A 1 246 ? 10.905 8.494 -14.762 1.00 97.06 246 PRO A N 1
ATOM 1866 C CA . PRO A 1 246 ? 9.503 8.754 -14.493 1.00 97.06 246 PRO A CA 1
ATOM 1867 C C . PRO A 1 246 ? 8.778 9.164 -15.779 1.00 97.06 246 PRO A C 1
ATOM 1869 O O . PRO A 1 246 ? 9.304 9.885 -16.627 1.00 97.06 246 PRO A O 1
ATOM 1872 N N . ASN A 1 247 ? 7.529 8.733 -15.919 1.00 95.00 247 ASN A N 1
ATOM 1873 C CA . ASN A 1 247 ? 6.607 9.318 -16.890 1.00 95.00 247 ASN A CA 1
ATOM 1874 C C . ASN A 1 247 ? 5.995 10.634 -16.346 1.00 95.00 247 ASN A C 1
ATOM 1876 O O . ASN A 1 247 ? 6.227 10.974 -15.188 1.00 95.00 247 ASN A O 1
ATOM 1880 N N . PRO A 1 248 ? 5.150 11.357 -17.114 1.00 94.12 248 PRO A N 1
ATOM 1881 C CA . PRO A 1 248 ? 4.526 12.604 -16.644 1.00 94.12 248 PRO A CA 1
ATOM 1882 C C . PRO A 1 248 ? 3.656 12.483 -15.380 1.00 94.12 248 PRO A C 1
ATOM 1884 O O . PRO A 1 248 ? 3.272 13.490 -14.806 1.00 94.12 248 PRO A O 1
ATOM 1887 N N . LYS A 1 249 ? 3.320 11.259 -14.951 1.00 93.12 249 LYS A N 1
ATOM 1888 C CA . LYS A 1 249 ? 2.586 10.966 -13.710 1.00 93.12 249 LYS A CA 1
ATOM 1889 C C . LYS A 1 249 ? 3.510 10.483 -12.580 1.00 93.12 249 LYS A C 1
ATOM 1891 O O . LYS A 1 249 ? 3.025 9.884 -11.623 1.00 93.12 249 LYS A O 1
ATOM 1896 N N . GLY A 1 250 ? 4.827 10.636 -12.732 1.00 95.12 250 GLY A N 1
ATOM 1897 C CA . GLY A 1 250 ? 5.836 10.192 -11.765 1.00 95.12 250 GLY A CA 1
ATOM 1898 C C . GLY A 1 250 ? 6.008 8.672 -11.664 1.00 95.12 250 GLY A C 1
ATOM 1899 O O . GLY A 1 250 ? 6.670 8.196 -10.748 1.00 95.12 250 GLY A O 1
ATOM 1900 N N . ARG A 1 251 ? 5.405 7.885 -12.568 1.00 96.50 251 ARG A N 1
ATOM 1901 C CA . ARG A 1 251 ? 5.485 6.413 -12.534 1.00 96.50 251 ARG A CA 1
ATOM 1902 C C . ARG A 1 251 ? 6.757 5.942 -13.227 1.00 96.50 251 ARG A C 1
ATOM 1904 O O . ARG A 1 251 ? 7.041 6.404 -14.334 1.00 96.50 251 ARG A O 1
ATOM 1911 N N . LEU A 1 252 ? 7.462 4.996 -12.619 1.00 97.75 252 LEU A N 1
ATOM 1912 C CA . LEU A 1 252 ? 8.696 4.422 -13.135 1.00 97.75 252 LEU A CA 1
ATOM 1913 C C . LEU A 1 252 ? 8.446 3.640 -14.430 1.00 97.75 252 LEU A C 1
ATOM 1915 O O . LEU A 1 252 ? 7.597 2.744 -14.507 1.00 97.75 252 LEU A O 1
ATOM 1919 N N . VAL A 1 253 ? 9.210 3.986 -15.461 1.00 97.62 253 VAL A N 1
ATOM 1920 C CA . VAL A 1 253 ? 9.191 3.345 -16.770 1.00 97.62 253 VAL A CA 1
ATOM 1921 C C . VAL A 1 253 ? 10.604 2.949 -17.165 1.00 97.62 253 VAL A C 1
ATOM 1923 O O . VAL A 1 253 ? 11.538 3.741 -17.072 1.00 97.62 253 VAL A O 1
ATOM 1926 N N . ILE A 1 254 ? 10.728 1.729 -17.675 1.00 97.88 254 ILE A N 1
ATOM 1927 C CA . ILE A 1 254 ? 11.941 1.208 -18.287 1.00 97.88 254 ILE A CA 1
ATOM 1928 C C . ILE A 1 254 ? 11.790 1.290 -19.800 1.00 97.88 254 ILE A C 1
ATOM 1930 O O . ILE A 1 254 ? 10.840 0.752 -20.377 1.00 97.88 254 ILE A O 1
ATOM 1934 N N . THR A 1 255 ? 12.717 1.990 -20.444 1.00 97.12 255 THR A N 1
ATOM 1935 C CA . THR A 1 255 ? 12.773 2.113 -21.901 1.00 97.12 255 THR A CA 1
ATOM 1936 C C . THR A 1 255 ? 14.018 1.422 -22.416 1.00 97.12 255 THR A C 1
ATOM 1938 O O . THR A 1 255 ? 15.126 1.732 -21.987 1.00 97.12 255 THR A O 1
ATOM 1941 N N . THR A 1 256 ? 13.825 0.520 -23.365 1.00 96.31 256 THR A N 1
ATOM 1942 C CA . THR A 1 256 ? 14.878 -0.206 -24.063 1.00 96.31 256 THR A CA 1
ATOM 1943 C C . THR A 1 256 ? 14.759 0.070 -25.556 1.00 96.31 256 THR A C 1
ATOM 1945 O O . THR A 1 256 ? 13.663 0.073 -26.124 1.00 96.3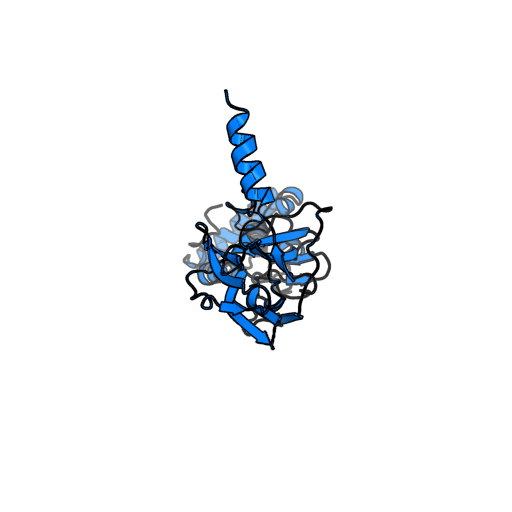1 256 THR A O 1
ATOM 1948 N N . ALA A 1 257 ? 15.877 0.341 -26.218 1.00 94.19 257 ALA A N 1
ATOM 1949 C CA . ALA A 1 257 ? 15.914 0.521 -27.665 1.00 94.19 257 ALA A CA 1
ATOM 1950 C C . ALA A 1 257 ? 17.298 0.162 -28.215 1.00 94.19 257 ALA A C 1
ATOM 1952 O O . ALA A 1 257 ? 18.284 0.349 -27.502 1.00 94.19 257 ALA A O 1
ATOM 1953 N N . PRO A 1 258 ? 17.401 -0.298 -29.474 1.00 92.31 258 PRO A N 1
ATOM 1954 C CA . PRO A 1 258 ? 18.684 -0.375 -30.161 1.00 92.31 258 PRO A CA 1
ATOM 1955 C C . PRO A 1 258 ? 19.385 0.984 -30.108 1.00 92.31 258 PRO A C 1
ATOM 1957 O O . PRO A 1 258 ? 18.747 2.015 -30.331 1.00 92.31 258 PRO A O 1
ATOM 1960 N N . LEU A 1 259 ? 20.684 0.990 -29.811 1.00 87.69 259 LEU A N 1
ATOM 1961 C CA . LEU A 1 259 ? 21.487 2.210 -29.765 1.00 87.69 259 LEU A CA 1
ATOM 1962 C C . LEU A 1 259 ? 21.514 2.874 -31.142 1.00 87.69 259 LEU A C 1
ATOM 1964 O O . LEU A 1 259 ? 21.419 4.095 -31.246 1.00 87.69 259 LEU A O 1
ATOM 1968 N N . TRP A 1 260 ? 21.645 2.059 -32.188 1.00 82.94 260 TRP A N 1
ATOM 1969 C CA . TRP A 1 260 ? 21.631 2.481 -33.582 1.00 82.94 260 TRP A CA 1
ATOM 1970 C C . TRP A 1 260 ? 20.414 1.851 -34.250 1.00 82.94 260 TRP A C 1
ATOM 1972 O O . TRP A 1 260 ? 20.110 0.680 -34.009 1.00 82.94 260 TRP A O 1
ATOM 1982 N N . GLU A 1 261 ? 19.706 2.605 -35.091 1.00 67.50 261 GLU A N 1
ATOM 1983 C CA . GLU A 1 261 ? 18.648 2.000 -35.895 1.00 67.50 261 GLU A CA 1
ATOM 1984 C C . GLU A 1 261 ? 19.281 0.970 -36.840 1.00 67.50 261 GLU A C 1
ATOM 1986 O O . GLU A 1 261 ? 20.212 1.317 -37.576 1.00 67.50 261 GLU A O 1
ATOM 1991 N N . PRO A 1 262 ? 18.811 -0.293 -36.843 1.00 61.22 262 PRO A N 1
ATOM 1992 C CA . PRO A 1 262 ? 19.252 -1.257 -37.837 1.00 61.22 262 PRO A CA 1
ATOM 1993 C C . PRO A 1 262 ? 19.033 -0.634 -39.215 1.00 61.22 262 PRO A C 1
ATOM 1995 O O . PRO A 1 262 ? 17.927 -0.162 -39.498 1.00 61.22 262 PRO A O 1
ATOM 1998 N N . LYS A 1 263 ? 20.077 -0.578 -40.056 1.00 55.56 263 LYS A N 1
ATOM 1999 C CA . LYS A 1 263 ? 19.960 -0.043 -41.421 1.00 55.56 263 LYS A CA 1
ATOM 2000 C C . LYS A 1 263 ? 18.767 -0.736 -42.079 1.00 55.56 263 LYS A C 1
ATOM 2002 O O . LYS A 1 263 ? 18.807 -1.944 -42.289 1.00 55.56 263 LYS A O 1
ATOM 2007 N N . LEU A 1 264 ? 17.696 0.019 -42.346 1.00 53.22 264 LEU A N 1
ATOM 2008 C CA . LEU A 1 264 ? 16.498 -0.492 -43.012 1.00 53.22 264 LEU A CA 1
ATOM 2009 C C . LEU A 1 264 ? 16.939 -1.275 -44.249 1.00 53.22 264 LEU A C 1
ATOM 2011 O O . LEU A 1 264 ? 17.545 -0.692 -45.152 1.00 53.22 264 LEU A O 1
ATOM 2015 N N . GLY A 1 265 ? 16.650 -2.579 -44.276 1.00 55.19 265 GLY A N 1
ATOM 2016 C CA . GLY A 1 265 ? 16.920 -3.410 -45.442 1.00 55.19 265 GLY A CA 1
ATOM 2017 C C . GLY A 1 265 ? 16.292 -2.785 -46.687 1.00 55.19 265 GLY A C 1
ATOM 2018 O O . GLY A 1 265 ? 15.246 -2.132 -46.607 1.00 55.19 265 GLY A O 1
ATOM 2019 N N . VAL A 1 266 ? 16.930 -2.972 -47.841 1.00 55.50 266 VAL A N 1
ATOM 2020 C CA . VAL A 1 266 ? 16.545 -2.374 -49.135 1.00 55.50 266 VAL A CA 1
ATOM 2021 C C . VAL A 1 266 ? 15.036 -2.527 -49.420 1.00 55.50 266 VAL A C 1
ATOM 2023 O O . VAL A 1 266 ? 14.391 -1.584 -49.880 1.00 55.50 266 VAL A O 1
ATOM 2026 N N . GLY A 1 267 ? 14.427 -3.650 -49.016 1.00 57.19 267 GLY A N 1
ATOM 2027 C CA . GLY A 1 267 ? 12.985 -3.906 -49.145 1.00 57.19 267 GLY A CA 1
ATOM 2028 C C . GLY A 1 267 ? 12.063 -2.998 -48.310 1.00 57.19 267 GLY A C 1
ATOM 2029 O O . GLY A 1 267 ? 10.960 -2.670 -48.750 1.00 57.19 267 GLY A O 1
ATOM 2030 N N . ALA A 1 268 ? 12.496 -2.527 -47.136 1.00 56.91 268 ALA A N 1
ATOM 2031 C CA . ALA A 1 268 ? 11.716 -1.601 -46.310 1.00 56.91 268 ALA A CA 1
ATOM 2032 C C . ALA A 1 268 ? 11.747 -0.165 -46.864 1.00 56.91 268 ALA A C 1
ATOM 2034 O O . ALA A 1 268 ? 10.759 0.562 -46.744 1.00 56.91 268 ALA A O 1
ATOM 2035 N N . ARG A 1 269 ? 12.844 0.228 -47.534 1.00 55.25 269 ARG A N 1
ATOM 2036 C CA . ARG A 1 269 ? 12.908 1.483 -48.306 1.00 55.25 269 ARG A CA 1
ATOM 2037 C C . ARG A 1 269 ? 11.984 1.430 -49.525 1.00 55.25 269 ARG A C 1
ATOM 2039 O O . ARG A 1 269 ? 11.224 2.373 -49.724 1.00 55.25 269 ARG A O 1
ATOM 2046 N N . LEU A 1 270 ? 11.968 0.305 -50.246 1.00 54.03 270 LEU A N 1
ATOM 2047 C CA . LEU A 1 270 ? 11.072 0.060 -51.386 1.00 54.03 270 LEU A CA 1
ATOM 2048 C C . LEU A 1 270 ? 9.583 0.080 -51.004 1.00 54.03 270 LEU A C 1
ATOM 2050 O O . LEU A 1 270 ? 8.780 0.692 -51.701 1.00 54.03 270 LEU A O 1
ATOM 2054 N N . ARG A 1 271 ? 9.182 -0.507 -49.866 1.00 59.00 271 ARG A N 1
ATOM 2055 C CA . ARG A 1 271 ? 7.781 -0.401 -49.401 1.00 59.00 271 ARG A CA 1
ATOM 2056 C C . ARG A 1 271 ? 7.366 1.033 -49.082 1.00 59.00 271 ARG A C 1
ATOM 2058 O O . ARG A 1 271 ? 6.207 1.380 -49.282 1.00 59.00 271 ARG A O 1
ATOM 2065 N N . ARG A 1 272 ? 8.288 1.864 -48.588 1.00 55.78 272 ARG A N 1
ATOM 2066 C CA . ARG A 1 272 ? 8.012 3.260 -48.211 1.00 55.78 272 ARG A CA 1
ATOM 2067 C C . ARG A 1 272 ? 7.925 4.191 -49.423 1.00 55.78 272 ARG A C 1
ATOM 2069 O O . ARG A 1 272 ? 7.213 5.190 -49.365 1.00 55.78 272 ARG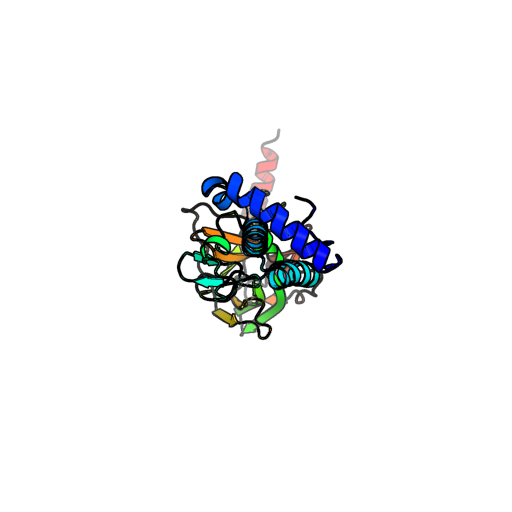 A O 1
ATOM 2076 N N . THR A 1 273 ? 8.617 3.865 -50.514 1.00 56.50 273 THR A N 1
ATOM 2077 C CA . THR A 1 273 ? 8.478 4.562 -51.800 1.00 56.50 273 THR A CA 1
ATOM 2078 C C . THR A 1 273 ? 7.239 4.095 -52.564 1.00 56.50 273 THR A C 1
ATOM 2080 O O . THR A 1 273 ? 6.496 4.931 -53.073 1.00 56.50 273 THR A O 1
ATOM 2083 N N . LEU A 1 274 ? 6.928 2.795 -52.552 1.00 54.59 274 LEU A N 1
ATOM 2084 C CA . LEU A 1 274 ? 5.732 2.248 -53.207 1.00 54.59 274 LEU A CA 1
ATOM 2085 C C . LEU A 1 274 ? 4.421 2.633 -52.500 1.00 54.59 274 LEU A C 1
ATOM 2087 O O . LEU A 1 274 ? 3.420 2.884 -53.166 1.00 54.59 274 LEU A O 1
ATOM 2091 N N . SER A 1 275 ? 4.404 2.768 -51.167 1.00 52.19 275 SER A N 1
ATOM 2092 C CA . SER A 1 275 ? 3.209 3.245 -50.449 1.00 52.19 275 SER A CA 1
ATOM 2093 C C . SER A 1 275 ? 2.920 4.734 -50.667 1.00 52.19 275 SER A C 1
ATOM 2095 O O . SER A 1 275 ? 1.771 5.156 -50.546 1.00 52.19 275 SER A O 1
ATOM 2097 N N . ARG A 1 276 ? 3.931 5.530 -51.044 1.00 52.66 276 ARG A N 1
ATOM 2098 C CA . ARG A 1 276 ? 3.760 6.927 -51.474 1.00 52.66 276 ARG A CA 1
ATOM 2099 C C . ARG A 1 276 ? 3.274 7.058 -52.920 1.00 52.66 276 ARG A C 1
ATOM 2101 O O . ARG A 1 276 ? 2.638 8.055 -53.233 1.00 52.66 276 ARG A O 1
ATOM 2108 N N . SER A 1 277 ? 3.510 6.058 -53.770 1.00 49.88 277 SER A N 1
ATOM 2109 C CA . SER A 1 277 ? 3.063 6.055 -55.172 1.00 49.88 277 SER A CA 1
ATOM 2110 C C . SER A 1 277 ? 1.580 5.694 -55.352 1.00 49.88 277 SER A C 1
ATOM 2112 O O . SER A 1 277 ? 1.026 5.993 -56.403 1.00 49.88 277 SER A O 1
ATOM 2114 N N . LYS A 1 278 ? 0.914 5.115 -54.340 1.00 46.50 278 LYS A N 1
ATOM 2115 C CA . LYS A 1 278 ? -0.534 4.815 -54.364 1.00 46.50 278 LYS A CA 1
ATOM 2116 C C . LYS A 1 278 ? -1.441 5.975 -53.914 1.00 46.50 278 LYS A C 1
ATOM 2118 O O . LYS A 1 278 ? -2.642 5.783 -53.767 1.00 46.50 278 LYS A O 1
ATOM 2123 N N . ARG A 1 279 ? -0.886 7.170 -53.674 1.00 49.56 279 ARG A N 1
ATOM 2124 C CA . ARG A 1 279 ? -1.654 8.418 -53.526 1.00 49.56 279 ARG A CA 1
ATOM 2125 C C . ARG A 1 279 ? -1.398 9.313 -54.738 1.00 49.56 279 ARG A C 1
ATOM 2127 O O . ARG A 1 279 ? -0.645 10.277 -54.636 1.00 49.56 279 ARG A O 1
ATOM 2134 N N . LYS A 1 280 ? -1.995 8.955 -55.868 1.00 38.09 280 LYS A N 1
ATOM 2135 C CA . LYS A 1 280 ? -2.388 9.849 -56.958 1.00 38.09 280 LYS A CA 1
ATOM 2136 C C . LYS A 1 280 ? -3.547 9.195 -57.690 1.00 38.09 280 LYS A C 1
ATOM 2138 O O . LYS A 1 280 ? -3.465 7.962 -57.873 1.00 38.09 280 LYS A O 1
#

Secondary structure (DSSP, 8-state):
--TTSTTGGGS-HHHHHHHHHHHHHHHHHH--HHHHHHS-HHHHHHHHHHHTT-HHHHHHHHHHHHHH-SPPEEEETTEEE---TTTT-TTT---HHHHB--S--HHHHHHT-EEEEEEEEEETTEEEEEEEEEESEEE--TT-EEEEEESPPPTHHHHHSSEEPPTTPPPPPP-SEEEEEE-TTSSSEEEEEEEE--SSSEEEEEEEEEEETTEEEEEEPB-TTPPPPPPEEE-SSS-EEEEEEE-TTSBEEEEEEESS-----HHHHHHHHHHHHT--

pLDDT: mean 90.49, std 11.76, range [38.09, 98.12]